Protein AF-A0A8K0CRC6-F1 (afdb_monomer_lite)

Organism: Ignelater luminosus (NCBI:txid2038154)

Sequence (298 aa):
MKCLPDMNRINRPEDGQLNSQYSYGWKSNGSERSHGDTKGKDDSSEYPSGDINPNHNLLKASLHLKLKYAVERHRKEIKNLPRKTKNETNKTKIAEHLNTDLEELKEAALRGLKYMEDTSLHVFLTNFEQVVCELKAVGGKMENNEAISQMLSSMPESYQSITTAIDAQREQRQDQEVTSDAVFAGYKRHGMKNLNNRNVNKEQDFPFRCHNCGEIGPKRVTCRKPQQNLYRKNVEKEARKGTPREEAGKPPKYLNDFETSIMTALSAENLILDVPQSYEKAEKDKKRKEAINEEPTP

Secondary structure (DSSP, 8-state):
--PPPP----PPPP---------------------------------------HHHHHHHHHHHHHHHHHHHHHHHHHHHS-TT---HHHHHHHHHHHHHHHHHHHHHHHHH----TTS-HHHHHHHHHHHHHHHHHTT----HHHHHHHHHHTS-GGGHHHHHHHHHHHHHHHHHHHHHHHHHHHHTTSS-S--------------SBPTTT-SBSS-GGG--S---SHHHHHHHHHTT---------PPPTHHHHHHHHHHHHHHGGGGGGG--THHHHHHHHHHHHHHHS-----

Radius of gyration: 33.99 Å; chains: 1; bounding box: 93×90×97 Å

pLDDT: mean 70.84, std 17.6, range [37.12, 97.25]

Foldseek 3Di:
DDDDDDDDDDDDDDDDDDDDDDDDDDDDDDDDDDDDDDPDPDPPPPPPPQDDDPVVVVVLVVLVVVLVVLLVVLVVVVVPPPPPPPDVVVVVVSVVVNLVVLVVSLCVSLVPLADDPSDDPVVSVVSLVVSVVSSVVSVHDDDPVNSLVSVLVRYDPVCVVVSVVVVVVVVVVVVVVVVVVVVVVVVVPPPDDDPDDPPDPDPDQQQDQAPQPRHRDDHVVPDPDPNPPPVVVVVVVVVPPPDDDPPPDDPPPVVVVVVVVVCVVVVCVVVVVCPDVVVVVVVVVVVVVVVVVPDDDD

Structure (mmCIF, N/CA/C/O backbone):
data_AF-A0A8K0CRC6-F1
#
_entry.id   AF-A0A8K0CRC6-F1
#
loop_
_atom_site.group_PDB
_atom_site.id
_atom_site.type_symbol
_atom_site.label_atom_id
_atom_site.label_alt_id
_atom_site.label_comp_id
_atom_site.label_asym_id
_atom_site.label_entity_id
_atom_site.label_seq_id
_atom_site.pdbx_PDB_ins_code
_atom_site.Cartn_x
_atom_site.Cartn_y
_atom_site.Cartn_z
_atom_site.occupancy
_atom_site.B_iso_or_equiv
_atom_site.auth_seq_id
_atom_site.auth_comp_id
_atom_site.auth_asym_id
_atom_site.auth_atom_id
_atom_site.pdbx_PDB_model_num
ATOM 1 N N . MET A 1 1 ? 22.944 -20.926 54.423 1.00 41.09 1 MET A N 1
ATOM 2 C CA . MET A 1 1 ? 22.936 -21.261 52.985 1.00 41.09 1 MET A CA 1
ATOM 3 C C . MET A 1 1 ? 21.812 -22.257 52.750 1.00 41.09 1 MET A C 1
ATOM 5 O O . MET A 1 1 ? 21.894 -23.363 53.260 1.00 41.09 1 MET A O 1
ATOM 9 N N . LYS A 1 2 ? 20.712 -21.830 52.120 1.00 39.75 2 LYS A N 1
ATOM 10 C CA . LYS A 1 2 ? 19.567 -22.688 51.778 1.00 39.75 2 LYS A CA 1
ATOM 11 C C . LYS A 1 2 ? 19.513 -22.777 50.255 1.00 39.75 2 LYS A C 1
ATOM 13 O O . LYS A 1 2 ? 19.381 -21.744 49.606 1.00 39.75 2 LYS A O 1
ATOM 18 N N . CYS A 1 3 ? 19.676 -23.980 49.719 1.00 42.94 3 CYS A N 1
ATOM 19 C CA . CYS A 1 3 ? 19.552 -24.263 48.294 1.00 42.94 3 CYS A CA 1
ATOM 20 C C . CYS A 1 3 ? 18.068 -24.241 47.895 1.00 42.94 3 CYS A C 1
ATOM 22 O O . CYS A 1 3 ? 17.239 -24.853 48.568 1.00 42.94 3 CYS A O 1
ATOM 24 N N . LEU A 1 4 ? 17.747 -23.515 46.824 1.00 41.75 4 LEU A N 1
ATOM 25 C CA . LEU A 1 4 ? 16.447 -23.533 46.145 1.00 41.75 4 LEU A CA 1
ATOM 26 C C . LEU A 1 4 ? 16.388 -24.732 45.180 1.00 41.75 4 LEU A C 1
ATOM 28 O O . LEU A 1 4 ? 17.426 -25.059 44.602 1.00 41.75 4 LEU A O 1
ATOM 32 N N . PRO A 1 5 ? 15.221 -25.371 44.966 1.00 58.28 5 PRO A N 1
ATOM 33 C CA . PRO A 1 5 ? 15.078 -26.389 43.937 1.00 58.28 5 PRO A CA 1
ATOM 34 C C . PRO A 1 5 ? 14.690 -25.782 42.581 1.00 58.28 5 PRO A C 1
ATOM 36 O O . PRO A 1 5 ? 13.870 -24.865 42.494 1.00 58.28 5 PRO A O 1
ATOM 39 N N . ASP A 1 6 ? 15.284 -26.358 41.538 1.00 47.16 6 ASP A N 1
ATOM 40 C CA . ASP A 1 6 ? 15.011 -26.143 40.119 1.00 47.16 6 ASP A CA 1
ATOM 41 C C . ASP A 1 6 ? 13.550 -26.450 39.763 1.00 47.16 6 ASP A C 1
ATOM 43 O O . ASP A 1 6 ? 13.052 -27.555 39.988 1.00 47.16 6 ASP A O 1
ATOM 47 N N . MET A 1 7 ? 12.877 -25.481 39.146 1.00 47.28 7 MET A N 1
ATOM 48 C CA . MET A 1 7 ? 11.550 -25.631 38.549 1.00 47.28 7 MET A CA 1
ATOM 49 C C . MET A 1 7 ? 11.643 -25.285 37.065 1.00 47.28 7 MET A C 1
ATOM 51 O O . MET A 1 7 ? 11.287 -24.191 36.644 1.00 47.28 7 MET A O 1
ATOM 55 N N . ASN A 1 8 ? 12.126 -26.238 36.268 1.00 50.34 8 ASN A N 1
ATOM 56 C CA . ASN A 1 8 ? 11.988 -26.208 34.815 1.00 50.34 8 ASN A CA 1
ATOM 57 C C . ASN A 1 8 ? 11.624 -27.603 34.298 1.00 50.34 8 ASN A C 1
ATOM 59 O O . ASN A 1 8 ? 12.475 -28.441 34.009 1.00 50.34 8 ASN A O 1
ATOM 63 N N . ARG A 1 9 ? 10.317 -27.850 34.179 1.00 39.34 9 ARG A N 1
ATOM 64 C CA . ARG A 1 9 ? 9.763 -28.946 33.378 1.00 39.34 9 ARG A CA 1
ATOM 65 C C . ARG A 1 9 ? 8.419 -28.506 32.805 1.00 39.34 9 ARG A C 1
ATOM 67 O O . ARG A 1 9 ? 7.364 -28.746 33.383 1.00 39.34 9 ARG A O 1
ATOM 74 N N . ILE A 1 10 ? 8.472 -27.807 31.675 1.00 48.47 10 ILE A N 1
ATOM 75 C CA . ILE A 1 10 ? 7.297 -27.564 30.837 1.00 48.47 10 ILE A CA 1
ATOM 76 C C . ILE A 1 10 ? 7.230 -28.717 29.836 1.00 48.47 10 ILE A C 1
ATOM 78 O O . ILE A 1 10 ? 8.118 -28.881 29.002 1.00 48.47 10 ILE A O 1
ATOM 82 N N . ASN A 1 11 ? 6.189 -29.538 29.969 1.00 41.84 11 ASN A N 1
ATOM 83 C CA . ASN A 1 11 ? 5.868 -30.618 29.044 1.00 41.84 11 ASN A CA 1
ATOM 84 C C . ASN A 1 11 ? 5.489 -30.034 27.676 1.00 41.84 11 ASN A C 1
ATOM 86 O O . ASN A 1 11 ? 4.573 -29.219 27.568 1.00 41.84 11 ASN A O 1
ATOM 90 N N . ARG A 1 12 ? 6.195 -30.479 26.638 1.00 45.03 12 ARG A N 1
ATOM 91 C CA . ARG A 1 12 ? 5.895 -30.229 25.225 1.00 45.03 12 ARG A CA 1
ATOM 92 C C . ARG A 1 12 ? 4.945 -31.343 24.757 1.00 45.03 12 ARG A C 1
ATOM 94 O O . ARG A 1 12 ? 5.290 -32.502 24.977 1.00 45.03 12 ARG A O 1
ATOM 101 N N . PRO A 1 13 ? 3.767 -31.056 24.178 1.00 52.12 13 PRO A N 1
ATOM 102 C CA . PRO A 1 13 ? 2.935 -32.108 23.609 1.00 52.12 13 PRO A CA 1
ATOM 103 C C . PRO A 1 13 ? 3.545 -32.588 22.289 1.00 52.12 13 PRO A C 1
ATOM 105 O O . PRO A 1 13 ? 3.970 -31.778 21.465 1.00 52.12 13 PRO A O 1
ATOM 108 N N . GLU A 1 14 ? 3.610 -33.910 22.153 1.00 49.09 14 GLU A N 1
ATOM 109 C CA . GLU A 1 14 ? 4.132 -34.636 21.002 1.00 49.09 14 GLU A CA 1
ATOM 110 C C . GLU A 1 14 ? 3.247 -34.477 19.761 1.00 49.09 14 GLU A C 1
ATOM 112 O O . GLU A 1 14 ? 2.034 -34.257 19.833 1.00 49.09 14 GLU A O 1
ATOM 117 N N . ASP A 1 15 ? 3.914 -34.583 18.618 1.00 47.66 15 ASP A N 1
ATOM 118 C CA . ASP A 1 15 ? 3.425 -34.364 17.269 1.00 47.66 15 ASP A CA 1
ATOM 119 C C . ASP A 1 15 ? 2.224 -35.255 16.909 1.00 47.66 15 ASP A C 1
ATOM 121 O O . ASP A 1 15 ? 2.317 -36.476 16.784 1.00 47.66 15 ASP A O 1
ATOM 125 N N . GLY A 1 16 ? 1.075 -34.618 16.678 1.00 48.31 16 GLY A N 1
ATOM 126 C CA . GLY A 1 16 ? -0.086 -35.251 16.062 1.00 48.31 16 GLY A CA 1
ATOM 127 C C . GLY A 1 16 ? 0.089 -35.335 14.547 1.00 48.31 16 GLY A C 1
ATOM 128 O O . GLY A 1 16 ? 0.014 -34.323 13.852 1.00 48.31 16 GLY A O 1
ATOM 129 N N . GLN A 1 17 ? 0.284 -36.552 14.039 1.00 45.81 17 GLN A N 1
ATOM 130 C CA . GLN A 1 17 ? 0.209 -36.895 12.618 1.00 45.81 17 GLN A CA 1
ATOM 131 C C . GLN A 1 17 ? -1.137 -36.441 12.024 1.00 45.81 17 GLN A C 1
ATOM 133 O O . GLN A 1 17 ? -2.191 -36.996 12.337 1.00 45.81 17 GLN A O 1
ATOM 138 N N . LEU A 1 18 ? -1.111 -35.434 11.146 1.00 44.22 18 LEU A N 1
ATOM 139 C CA . LEU A 1 18 ? -2.272 -35.048 10.349 1.00 44.22 18 LEU A CA 1
ATOM 140 C C . LEU A 1 18 ? -2.375 -35.952 9.119 1.00 44.22 18 LEU A C 1
ATOM 142 O O . LEU A 1 18 ? -1.549 -35.922 8.209 1.00 44.22 18 LEU A O 1
ATOM 146 N N . ASN A 1 19 ? -3.427 -36.762 9.137 1.00 41.09 19 ASN A N 1
ATOM 147 C CA . ASN A 1 19 ? -3.849 -37.677 8.092 1.00 41.09 19 ASN A CA 1
ATOM 148 C C . ASN A 1 19 ? -4.298 -36.880 6.846 1.00 41.09 19 ASN A C 1
ATOM 150 O O . ASN A 1 19 ? -5.307 -36.174 6.881 1.00 41.09 19 ASN A O 1
ATOM 154 N N . SER A 1 20 ? -3.531 -36.961 5.756 1.00 49.22 20 SER A N 1
ATOM 155 C CA . SER A 1 20 ? -3.842 -36.325 4.469 1.00 49.22 20 SER A CA 1
ATOM 156 C C . SER A 1 20 ? -4.698 -37.266 3.623 1.00 49.22 20 SER A C 1
ATOM 158 O O . SER A 1 20 ? -4.187 -38.151 2.940 1.00 49.22 20 SER A O 1
ATOM 160 N N . GLN A 1 21 ? -6.019 -37.091 3.681 1.00 42.31 21 GLN A N 1
ATOM 161 C CA . GLN A 1 21 ? -6.952 -37.790 2.797 1.00 42.31 21 GLN A CA 1
ATOM 162 C C . GLN A 1 21 ? -8.140 -36.885 2.439 1.00 42.31 21 GLN A C 1
ATOM 164 O O . GLN A 1 21 ? -9.271 -37.115 2.843 1.00 42.31 21 GLN A O 1
ATOM 169 N N . TYR A 1 22 ? -7.884 -35.830 1.662 1.00 38.59 22 TYR A N 1
ATOM 170 C CA . TYR A 1 22 ? -8.940 -35.136 0.919 1.00 38.59 22 TYR A CA 1
ATOM 171 C C . TYR A 1 22 ? -8.466 -34.866 -0.509 1.00 38.59 22 TYR A C 1
ATOM 173 O O . TYR A 1 22 ? -7.820 -33.864 -0.804 1.00 38.59 22 TYR A O 1
ATOM 181 N N . SER A 1 23 ? -8.782 -35.813 -1.393 1.00 40.25 23 SER A N 1
ATOM 182 C CA . SER A 1 23 ? -8.721 -35.648 -2.844 1.00 40.25 23 SER A CA 1
ATOM 183 C C . SER A 1 23 ? -9.994 -34.925 -3.288 1.00 40.25 23 SER A C 1
ATOM 185 O O . SER A 1 23 ? -11.083 -35.497 -3.253 1.00 40.25 23 SER A O 1
ATOM 187 N N . TYR A 1 24 ? -9.879 -33.652 -3.665 1.00 41.22 24 TYR A N 1
ATOM 188 C CA . TYR A 1 24 ? -10.958 -32.946 -4.351 1.00 41.22 24 TYR A CA 1
ATOM 189 C C . TYR A 1 24 ? -10.836 -33.232 -5.848 1.00 41.22 24 TYR A C 1
ATOM 191 O O . TYR A 1 24 ? -9.949 -32.709 -6.519 1.00 41.22 24 TYR A O 1
ATOM 199 N N . GLY A 1 25 ? -11.720 -34.086 -6.366 1.00 37.12 25 GLY A N 1
ATOM 200 C CA . GLY A 1 25 ? -11.871 -34.329 -7.797 1.00 37.12 25 GLY A CA 1
ATOM 201 C C . GLY A 1 25 ? -12.560 -33.145 -8.471 1.00 37.12 25 GLY A C 1
ATOM 202 O O . GLY A 1 25 ? -13.759 -32.934 -8.291 1.00 37.12 25 GLY A O 1
ATOM 203 N N . TRP A 1 26 ? -11.810 -32.376 -9.256 1.00 41.78 26 TRP A N 1
ATOM 204 C CA . TRP A 1 26 ? -12.363 -31.345 -10.129 1.00 41.78 26 TRP A CA 1
ATOM 205 C C . TRP A 1 26 ? -12.881 -32.024 -11.399 1.00 41.78 26 TRP A C 1
ATOM 207 O O . TRP A 1 26 ?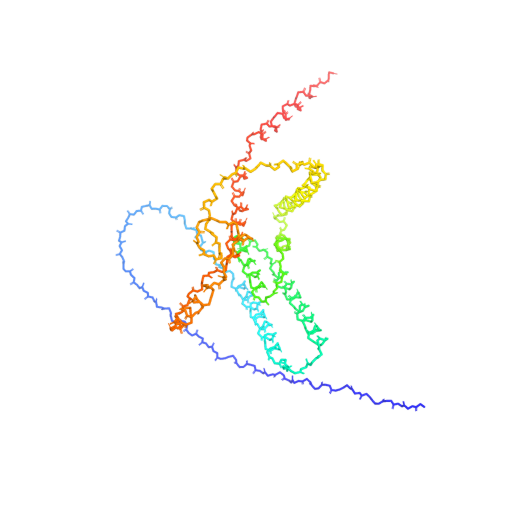 -12.104 -32.516 -12.213 1.00 41.78 26 TRP A O 1
ATOM 217 N N . LYS A 1 27 ? -14.207 -32.096 -11.550 1.00 43.75 27 LYS A N 1
ATOM 218 C CA . LYS A 1 27 ? -14.846 -32.493 -12.809 1.00 43.75 27 LYS A CA 1
ATOM 219 C C . LYS A 1 27 ? -14.876 -31.284 -13.740 1.00 43.75 27 LYS A C 1
ATOM 221 O O . LYS A 1 27 ? -15.643 -30.350 -13.519 1.00 43.75 27 LYS A O 1
ATOM 226 N N . SER A 1 28 ? -14.046 -31.313 -14.773 1.00 45.22 28 SER A N 1
ATOM 227 C CA . SER A 1 28 ? -14.094 -30.387 -15.903 1.00 45.22 28 SER A CA 1
ATOM 228 C C . SER A 1 28 ? -15.327 -30.710 -16.750 1.00 45.22 28 SER A C 1
ATOM 230 O O . SER A 1 28 ? -15.404 -31.776 -17.357 1.00 45.22 28 SER A O 1
ATOM 232 N N . ASN A 1 29 ? -16.301 -29.801 -16.797 1.00 44.56 29 ASN A N 1
ATOM 233 C CA . ASN A 1 29 ? -17.388 -29.879 -17.770 1.00 44.56 29 ASN A CA 1
ATOM 234 C C . ASN A 1 29 ? -16.875 -29.337 -19.109 1.00 44.56 29 ASN A C 1
ATOM 236 O O . ASN A 1 29 ? -16.771 -28.126 -19.297 1.00 44.56 29 ASN A O 1
ATOM 240 N N . GLY A 1 30 ? -16.540 -30.250 -20.021 1.00 39.88 30 GLY A N 1
ATOM 241 C CA . GLY A 1 30 ? -16.304 -29.940 -21.426 1.00 39.88 30 GLY A CA 1
ATOM 242 C C . GLY A 1 30 ? -17.610 -29.506 -22.088 1.00 39.88 30 GLY A C 1
ATOM 243 O O . GLY A 1 30 ? -18.538 -30.298 -22.221 1.00 39.88 30 GLY A O 1
ATOM 244 N N . SER A 1 31 ? -17.687 -28.234 -22.472 1.00 52.38 31 SER A N 1
ATOM 245 C CA . SER A 1 31 ? -18.722 -27.709 -23.359 1.00 52.38 31 SER A CA 1
ATOM 246 C C . SER A 1 31 ? -18.172 -27.730 -24.781 1.00 52.38 31 SER A C 1
ATOM 248 O O . SER A 1 31 ? -17.544 -26.767 -25.220 1.00 52.38 31 SER A O 1
ATOM 250 N N . GLU A 1 32 ? -18.416 -28.822 -25.498 1.00 51.31 32 GLU A N 1
ATOM 251 C CA . GLU A 1 32 ? -18.242 -28.885 -26.947 1.00 51.31 32 GLU A CA 1
ATOM 252 C C . GLU A 1 32 ? -19.245 -27.926 -27.606 1.00 51.31 32 GLU A C 1
ATOM 254 O O . GLU A 1 32 ? -20.460 -28.124 -27.542 1.00 51.31 32 GLU A O 1
ATOM 259 N N . ARG A 1 33 ? -18.744 -26.857 -28.234 1.00 48.72 33 ARG A N 1
ATOM 260 C CA . ARG A 1 33 ? -19.500 -26.107 -29.239 1.00 48.72 33 ARG A CA 1
ATOM 261 C C . ARG A 1 33 ? -18.811 -26.230 -30.586 1.00 48.72 33 ARG A C 1
ATOM 263 O O . ARG A 1 33 ? -17.637 -25.924 -30.750 1.00 48.72 33 ARG A O 1
ATOM 270 N N . SER A 1 34 ? -19.625 -26.719 -31.504 1.00 57.31 34 SER A N 1
ATOM 271 C CA . SER A 1 34 ? -19.390 -27.077 -32.888 1.00 57.31 34 SER A CA 1
ATOM 272 C C . SER A 1 34 ? -18.994 -25.909 -33.792 1.00 57.31 34 SER A C 1
ATOM 274 O O . SER A 1 34 ? -19.594 -24.838 -33.732 1.00 57.31 34 SER A O 1
ATOM 276 N N . HIS A 1 35 ? -18.044 -26.222 -34.673 1.00 51.25 35 HIS A N 1
ATOM 277 C CA . HIS A 1 35 ? -17.816 -25.755 -36.043 1.00 51.25 35 HIS A CA 1
ATOM 278 C C . HIS A 1 35 ? -18.625 -24.557 -36.570 1.00 51.25 35 HIS A C 1
ATOM 280 O O . HIS A 1 35 ? -19.814 -24.661 -36.867 1.00 51.25 35 HIS A O 1
ATOM 286 N N . GLY A 1 36 ? -17.896 -23.474 -36.844 1.00 49.94 36 GLY A N 1
ATOM 287 C CA . GLY A 1 36 ? -18.201 -22.507 -37.893 1.00 49.94 36 GLY A CA 1
ATOM 288 C C . GLY A 1 36 ? -16.929 -22.261 -38.704 1.00 49.94 36 GLY A C 1
ATOM 289 O O . GLY A 1 36 ? -15.974 -21.690 -38.188 1.00 49.94 36 GLY A O 1
ATOM 290 N N . ASP A 1 37 ? -16.906 -22.746 -39.945 1.00 55.16 37 ASP A N 1
ATOM 291 C CA . ASP A 1 37 ? -15.835 -22.521 -40.915 1.00 55.16 37 ASP A CA 1
ATOM 292 C C . ASP A 1 37 ? -15.780 -21.044 -41.323 1.00 55.16 37 ASP A C 1
ATOM 294 O O . ASP A 1 37 ? -16.636 -20.557 -42.063 1.00 55.16 37 ASP A O 1
ATOM 298 N N . THR A 1 38 ? -14.729 -20.340 -40.910 1.00 53.06 38 THR A N 1
ATOM 299 C CA . THR A 1 38 ? -14.326 -19.071 -41.524 1.00 53.06 38 THR A CA 1
ATOM 300 C C . THR A 1 38 ? -12.872 -19.169 -41.960 1.00 53.06 38 THR A C 1
ATOM 302 O O . THR A 1 38 ? -11.950 -19.062 -41.156 1.00 53.06 38 THR A O 1
ATOM 305 N N . LYS A 1 39 ? -12.667 -19.372 -43.268 1.00 56.69 39 LYS A N 1
ATOM 306 C CA . LYS A 1 39 ? -11.388 -19.140 -43.954 1.00 56.69 39 LYS A CA 1
ATOM 307 C C . LYS A 1 39 ? -11.090 -17.636 -43.938 1.00 56.69 39 LYS A C 1
ATOM 309 O O . LYS A 1 39 ? -11.445 -16.928 -44.876 1.00 56.69 39 LYS A O 1
ATOM 314 N N . GLY A 1 40 ? -10.444 -17.169 -42.878 1.00 50.97 40 GLY A N 1
ATOM 315 C CA . GLY A 1 40 ? -9.751 -15.885 -42.810 1.00 50.97 40 GLY A CA 1
ATOM 316 C C . GLY A 1 40 ? -8.275 -16.161 -42.552 1.00 50.97 40 GLY A C 1
ATOM 317 O O . GLY A 1 40 ? -7.939 -16.879 -41.617 1.00 50.97 40 GLY A O 1
ATOM 318 N N . LYS A 1 41 ? -7.396 -15.683 -43.436 1.00 54.53 41 LYS A N 1
ATOM 319 C CA . LYS A 1 41 ? -5.949 -15.672 -43.201 1.00 54.53 41 LYS A CA 1
ATOM 320 C C . LYS A 1 41 ? -5.671 -14.580 -42.173 1.00 54.53 41 LYS A C 1
ATOM 322 O O . LYS A 1 41 ? -5.420 -13.445 -42.562 1.00 54.53 41 LYS A O 1
ATOM 327 N N . ASP A 1 42 ? -5.750 -14.937 -40.902 1.00 46.47 42 ASP A N 1
ATOM 328 C CA . ASP A 1 42 ? -5.364 -14.054 -39.814 1.00 46.47 42 ASP A CA 1
ATOM 329 C C . ASP A 1 42 ? -3.996 -14.512 -39.313 1.00 46.47 42 ASP A C 1
ATOM 331 O O . ASP A 1 42 ? -3.865 -15.609 -38.758 1.00 46.47 42 ASP A O 1
ATOM 335 N N . ASP A 1 43 ? -2.984 -13.671 -39.546 1.00 57.91 43 ASP A N 1
ATOM 336 C CA . ASP A 1 43 ? -1.654 -13.731 -38.936 1.00 57.91 43 ASP A CA 1
ATOM 337 C C . ASP A 1 43 ? -1.811 -13.579 -37.416 1.00 57.91 43 ASP A C 1
ATOM 339 O O . ASP A 1 43 ? -1.631 -12.517 -36.821 1.00 57.91 43 ASP A O 1
ATOM 343 N N . SER A 1 44 ? -2.246 -14.666 -36.790 1.00 54.75 44 SER A N 1
ATOM 344 C CA . SER A 1 44 ? -2.444 -14.786 -35.358 1.00 54.75 44 SER A CA 1
ATOM 345 C C . SER A 1 44 ? -1.071 -15.013 -34.751 1.00 54.75 44 SER A C 1
ATOM 347 O O . SER A 1 44 ? -0.575 -16.137 -34.725 1.00 54.75 44 SER A O 1
ATOM 349 N N . SER A 1 45 ? -0.426 -13.937 -34.301 1.00 61.44 45 SER A N 1
ATOM 350 C CA . SER A 1 45 ? 0.733 -14.051 -33.423 1.00 61.44 45 SER A CA 1
ATOM 351 C C . SER A 1 45 ? 0.275 -14.767 -32.151 1.00 61.44 45 SER A C 1
ATOM 353 O O . SER A 1 45 ? -0.362 -14.160 -31.286 1.00 61.44 45 SER A O 1
ATOM 355 N N . GLU A 1 46 ? 0.541 -16.071 -32.070 1.00 58.12 46 GLU A N 1
ATOM 356 C CA . GLU A 1 46 ? 0.429 -16.859 -30.847 1.00 58.12 46 GLU A CA 1
ATOM 357 C C . GLU A 1 46 ? 1.304 -16.194 -29.784 1.00 58.12 46 GLU A C 1
ATOM 359 O O . GLU A 1 46 ? 2.517 -16.390 -29.725 1.00 58.12 46 GLU A O 1
ATOM 364 N N . TYR A 1 47 ? 0.689 -15.358 -28.949 1.00 58.28 47 TYR A N 1
ATOM 365 C CA . TYR A 1 47 ? 1.307 -14.964 -27.699 1.00 58.28 47 TYR A CA 1
ATOM 366 C C . TYR A 1 47 ? 1.369 -16.228 -26.839 1.00 58.28 47 TYR A C 1
ATOM 368 O O . TYR A 1 47 ? 0.315 -16.815 -26.563 1.00 58.28 47 TYR A O 1
ATOM 376 N N . PRO A 1 48 ? 2.568 -16.687 -26.439 1.00 61.62 48 PRO A N 1
ATOM 377 C CA . PRO A 1 48 ? 2.690 -17.864 -25.603 1.00 61.62 48 PRO A CA 1
ATOM 378 C C . PRO A 1 48 ? 1.905 -17.607 -24.321 1.00 61.62 48 PRO A C 1
ATOM 380 O O . PRO A 1 48 ? 2.141 -16.628 -23.611 1.00 61.62 48 PRO A O 1
ATOM 383 N N . SER A 1 49 ? 0.926 -18.471 -24.059 1.00 62.00 49 SER A N 1
ATOM 384 C CA . SER A 1 49 ? 0.217 -18.492 -22.786 1.00 62.00 49 SER A CA 1
ATOM 385 C C . SER A 1 49 ? 1.247 -18.842 -21.720 1.00 62.00 49 SER A C 1
ATOM 387 O O . SER A 1 49 ? 1.633 -19.997 -21.586 1.00 62.00 49 SER A O 1
ATOM 389 N N . GLY A 1 50 ? 1.777 -17.816 -21.052 1.00 62.06 50 GLY A N 1
ATOM 390 C CA . GLY A 1 50 ? 2.808 -17.970 -20.039 1.00 62.06 50 GLY A CA 1
ATOM 391 C C . GLY A 1 50 ? 2.285 -18.834 -18.902 1.00 62.06 50 GLY A C 1
ATOM 392 O O . GLY A 1 50 ? 1.349 -18.445 -18.202 1.00 62.06 50 GLY A O 1
ATOM 393 N N . ASP A 1 51 ? 2.886 -20.008 -18.736 1.00 60.56 51 ASP A N 1
ATOM 394 C CA . ASP A 1 51 ? 2.624 -20.900 -17.617 1.00 60.56 51 ASP A CA 1
ATOM 395 C C . ASP A 1 51 ? 2.959 -20.177 -16.306 1.00 60.56 51 ASP A C 1
ATOM 397 O O . ASP A 1 51 ? 4.118 -19.945 -15.961 1.00 60.56 51 ASP A O 1
ATOM 401 N N . ILE A 1 52 ? 1.921 -19.774 -15.574 1.00 61.16 52 ILE A N 1
ATOM 402 C CA . ILE A 1 52 ? 2.064 -19.069 -14.300 1.00 61.16 52 ILE A CA 1
ATOM 403 C C . ILE A 1 52 ? 2.674 -20.037 -13.282 1.00 61.16 52 ILE A C 1
ATOM 405 O O . ILE A 1 52 ? 2.078 -21.064 -12.951 1.00 61.16 52 ILE A O 1
ATOM 409 N N . ASN A 1 53 ? 3.848 -19.685 -12.755 1.00 65.56 53 ASN A N 1
ATOM 410 C CA . ASN A 1 53 ? 4.600 -20.490 -11.798 1.00 65.56 53 ASN A CA 1
ATOM 411 C C . ASN A 1 53 ? 3.735 -20.865 -10.566 1.00 65.56 53 ASN A C 1
ATOM 413 O O . ASN A 1 53 ? 3.370 -19.990 -9.768 1.00 65.56 53 ASN A O 1
ATOM 417 N N . PRO A 1 54 ? 3.417 -22.157 -10.352 1.00 67.94 54 PRO A N 1
ATOM 418 C CA . PRO A 1 54 ? 2.510 -22.593 -9.289 1.00 67.94 54 PRO A CA 1
ATOM 419 C C . PRO A 1 54 ? 3.047 -22.318 -7.874 1.00 67.94 54 PRO A C 1
ATOM 421 O O . PRO A 1 54 ? 2.261 -22.216 -6.928 1.00 67.94 54 PRO A O 1
ATOM 424 N N . ASN A 1 55 ? 4.362 -22.128 -7.711 1.00 64.44 55 ASN A N 1
ATOM 425 C CA . ASN A 1 55 ? 4.963 -21.825 -6.409 1.00 64.44 55 ASN A CA 1
ATOM 426 C C . ASN A 1 55 ? 4.592 -20.430 -5.883 1.00 64.44 55 ASN A C 1
ATOM 428 O O . ASN A 1 55 ? 4.475 -20.247 -4.669 1.00 64.44 55 ASN A O 1
ATOM 432 N N . HIS A 1 56 ? 4.339 -19.462 -6.768 1.00 65.75 56 HIS A N 1
ATOM 433 C CA . HIS A 1 56 ? 3.971 -18.103 -6.364 1.00 65.75 56 HIS A CA 1
ATOM 434 C C . HIS A 1 56 ? 2.592 -18.071 -5.679 1.00 65.75 56 HIS A C 1
ATOM 436 O O . HIS A 1 56 ? 2.400 -17.434 -4.639 1.00 65.75 56 HIS A O 1
ATOM 442 N N . ASN A 1 57 ? 1.638 -18.851 -6.196 1.00 68.75 57 ASN A N 1
ATOM 443 C CA . ASN A 1 57 ? 0.299 -18.964 -5.615 1.00 68.75 57 ASN A CA 1
ATOM 444 C C . ASN A 1 57 ? 0.308 -19.647 -4.239 1.00 68.75 57 ASN A C 1
ATOM 446 O O . ASN A 1 57 ? -0.484 -19.283 -3.367 1.00 68.75 57 ASN A O 1
ATOM 450 N N . LEU A 1 58 ? 1.222 -20.595 -4.014 1.00 73.25 58 LEU A N 1
ATOM 451 C CA . LEU A 1 58 ? 1.343 -21.300 -2.737 1.00 73.25 58 LEU A CA 1
ATOM 452 C C . LEU A 1 58 ? 1.863 -20.380 -1.620 1.00 73.25 58 LEU A C 1
ATOM 454 O O . LEU A 1 58 ? 1.333 -20.382 -0.506 1.00 73.25 58 LEU A O 1
ATOM 458 N N . LEU A 1 59 ? 2.867 -19.554 -1.930 1.00 69.75 59 LEU A N 1
ATOM 459 C CA . LEU A 1 59 ? 3.408 -18.546 -1.015 1.00 69.75 59 LEU A CA 1
ATOM 460 C C . LEU A 1 59 ? 2.353 -17.491 -0.669 1.00 69.75 59 LEU A C 1
ATOM 462 O O . LEU A 1 59 ? 2.137 -17.222 0.514 1.00 69.75 59 LEU A O 1
ATOM 466 N N . LYS A 1 60 ? 1.622 -16.987 -1.674 1.00 70.06 60 LYS A N 1
ATOM 467 C CA . LYS A 1 60 ? 0.503 -16.049 -1.481 1.00 70.06 60 LYS A CA 1
ATOM 468 C C . LYS A 1 60 ? -0.583 -16.637 -0.578 1.00 70.06 60 LYS A C 1
ATOM 470 O O . LYS A 1 60 ? -1.005 -15.991 0.380 1.00 70.06 60 LYS A O 1
ATOM 475 N N . ALA A 1 61 ? -0.998 -17.879 -0.832 1.00 73.50 61 ALA A N 1
ATOM 476 C CA . ALA A 1 61 ? -2.005 -18.560 -0.022 1.00 73.50 61 ALA A CA 1
ATOM 477 C C . ALA A 1 61 ? -1.540 -18.768 1.430 1.00 73.50 61 ALA A C 1
ATOM 479 O O . ALA A 1 61 ? -2.315 -18.543 2.358 1.00 73.50 61 ALA A O 1
ATOM 480 N N . SER A 1 62 ? -0.273 -19.142 1.635 1.00 79.69 62 SER A N 1
ATOM 481 C CA . SER A 1 62 ? 0.323 -19.318 2.966 1.00 79.69 62 SER A CA 1
ATOM 482 C C . SER A 1 62 ? 0.365 -18.007 3.755 1.00 79.69 62 SER A C 1
ATOM 484 O O . SER A 1 62 ? -0.038 -17.971 4.919 1.00 79.69 62 SER A O 1
ATOM 486 N N . LEU A 1 63 ? 0.790 -16.914 3.117 1.00 74.31 63 LEU A N 1
ATOM 487 C CA . LEU A 1 63 ? 0.879 -15.594 3.744 1.00 74.31 63 LEU A CA 1
ATOM 488 C C . LEU A 1 63 ? -0.510 -15.047 4.087 1.00 74.31 63 LEU A C 1
ATOM 490 O O . LEU A 1 63 ? -0.747 -14.667 5.231 1.00 74.31 63 LEU A O 1
ATOM 494 N N . HIS A 1 64 ? -1.458 -15.129 3.151 1.00 75.19 64 HIS A N 1
ATOM 495 C CA . HIS A 1 64 ? -2.852 -14.748 3.381 1.00 75.19 64 HIS A CA 1
ATOM 496 C C . HIS A 1 64 ? -3.493 -15.570 4.514 1.00 75.19 64 HIS A C 1
ATOM 498 O O . HIS A 1 64 ? -4.206 -15.027 5.358 1.00 75.19 64 HIS A O 1
ATOM 504 N N . LEU A 1 65 ? -3.218 -16.879 4.593 1.00 79.38 65 LEU A N 1
ATOM 505 C CA . LEU A 1 65 ? -3.729 -17.728 5.672 1.00 79.38 65 LEU A CA 1
ATOM 506 C C . LEU A 1 65 ? -3.127 -17.345 7.032 1.00 79.38 65 LEU A C 1
ATOM 508 O O . LEU A 1 65 ? -3.861 -17.278 8.018 1.00 79.38 65 LEU A O 1
ATOM 512 N N . LYS A 1 66 ? -1.819 -17.052 7.085 1.00 79.50 66 LYS A N 1
ATOM 513 C CA . LYS A 1 66 ? -1.141 -16.562 8.297 1.00 79.50 66 LYS A CA 1
ATOM 514 C C . LYS A 1 66 ? -1.701 -15.215 8.745 1.00 79.50 66 LYS A C 1
ATOM 516 O O . LYS A 1 66 ? -2.017 -15.070 9.924 1.00 79.50 66 LYS A O 1
ATOM 521 N N . LEU A 1 67 ? -1.895 -14.282 7.811 1.00 75.00 67 LEU A N 1
ATOM 522 C CA . LEU A 1 67 ? -2.481 -12.969 8.078 1.00 75.00 67 LEU A CA 1
ATOM 523 C C . LEU A 1 67 ? -3.896 -13.130 8.644 1.00 75.00 67 LEU A C 1
ATOM 525 O O . LEU A 1 67 ? -4.198 -12.674 9.742 1.00 75.00 67 LEU A O 1
ATOM 529 N N . LYS A 1 68 ? -4.745 -13.892 7.948 1.00 79.38 68 LYS A N 1
ATOM 530 C CA . LYS A 1 68 ? -6.125 -14.161 8.361 1.00 79.38 68 LYS A CA 1
ATOM 531 C C . LYS A 1 68 ? -6.200 -14.844 9.728 1.00 79.38 68 LYS A C 1
ATOM 533 O O . LYS A 1 68 ? -7.075 -14.515 10.527 1.00 79.38 68 LYS A O 1
ATOM 538 N N . TYR A 1 69 ? -5.287 -15.771 10.019 1.00 84.06 69 TYR A N 1
ATOM 539 C CA . TYR A 1 69 ? -5.215 -16.437 11.317 1.00 84.06 69 TYR A CA 1
ATOM 540 C C . TYR A 1 69 ? -4.793 -15.480 12.439 1.00 84.06 69 TYR A C 1
ATOM 542 O O . TYR A 1 69 ? -5.441 -15.467 13.486 1.00 84.06 69 TYR A O 1
ATOM 550 N N . ALA A 1 70 ? -3.760 -14.658 12.221 1.00 77.50 70 ALA A N 1
ATOM 551 C CA . ALA A 1 70 ? -3.303 -13.659 13.190 1.00 77.50 70 ALA A CA 1
ATOM 552 C C . ALA A 1 70 ? -4.424 -12.665 13.532 1.00 77.50 70 ALA A C 1
ATOM 554 O O . ALA A 1 70 ? -4.729 -12.425 14.699 1.00 77.50 70 ALA A O 1
ATOM 555 N N . VAL A 1 71 ? -5.133 -12.186 12.513 1.00 74.56 71 VAL A N 1
ATOM 556 C CA . VAL A 1 71 ? -6.259 -11.254 12.654 1.00 74.56 71 VAL A CA 1
ATOM 557 C C . VAL A 1 71 ? -7.402 -11.870 13.440 1.00 74.56 71 VAL A C 1
ATOM 559 O O . VAL A 1 71 ? -7.939 -11.253 14.360 1.00 74.56 71 VAL A O 1
ATOM 562 N N . GLU A 1 72 ? -7.788 -13.099 13.104 1.00 82.62 72 GLU A N 1
ATOM 563 C CA . GLU A 1 72 ? -8.920 -13.735 13.766 1.00 82.62 72 GLU A CA 1
ATOM 564 C C . GLU A 1 72 ? -8.575 -14.150 15.201 1.00 82.62 72 GLU A C 1
ATOM 566 O O . GLU A 1 72 ? -9.440 -14.117 16.081 1.00 82.62 72 GLU A O 1
ATOM 571 N N . ARG A 1 73 ? -7.301 -14.462 15.469 1.00 83.88 73 ARG A N 1
ATOM 572 C CA . ARG A 1 73 ? -6.769 -14.621 16.824 1.00 83.88 73 ARG A CA 1
ATOM 573 C C . ARG A 1 73 ? -6.880 -13.313 17.613 1.00 83.88 73 ARG A C 1
ATOM 575 O O . ARG A 1 73 ? -7.513 -13.323 18.668 1.00 83.88 73 ARG A O 1
ATOM 582 N N . HIS A 1 74 ? -6.394 -12.193 17.075 1.00 73.31 74 HIS A N 1
ATOM 583 C CA . HIS A 1 74 ? -6.512 -10.876 17.712 1.00 73.31 74 HIS A CA 1
ATOM 584 C C . HIS A 1 74 ? -7.970 -10.488 17.976 1.00 73.31 74 HIS A C 1
ATOM 586 O O . HIS A 1 74 ? -8.335 -10.054 19.071 1.00 73.31 74 HIS A O 1
ATOM 592 N N . ARG A 1 75 ? -8.854 -10.711 16.999 1.00 76.81 75 ARG A N 1
ATOM 593 C CA . ARG A 1 75 ? -10.286 -10.421 17.131 1.00 76.81 75 ARG A CA 1
ATOM 594 C C . ARG A 1 75 ? -10.937 -11.237 18.249 1.00 76.81 75 ARG A C 1
ATOM 596 O O . ARG A 1 75 ? -11.818 -10.724 18.943 1.00 76.81 75 ARG A O 1
ATOM 603 N N . LYS A 1 76 ? -10.532 -12.499 18.424 1.00 85.81 76 LYS A N 1
ATOM 604 C CA . LYS A 1 76 ? -11.005 -13.368 19.513 1.00 85.81 76 LYS A CA 1
ATOM 605 C C . LYS A 1 76 ? -10.461 -12.926 20.867 1.00 85.81 76 LYS A C 1
ATOM 607 O O . LYS A 1 76 ? -11.239 -12.853 21.815 1.00 85.81 76 LYS A O 1
ATOM 612 N N . GLU A 1 77 ? -9.178 -12.583 20.955 1.00 80.06 77 GLU A N 1
ATOM 613 C CA . GLU A 1 77 ? -8.555 -12.082 22.187 1.00 80.06 77 GLU A CA 1
ATOM 614 C C . GLU A 1 77 ? -9.239 -10.792 22.668 1.00 80.06 77 GLU A C 1
ATOM 616 O O . GLU A 1 77 ? -9.638 -10.710 23.830 1.00 80.06 77 GLU A O 1
ATOM 621 N N . ILE A 1 78 ? -9.527 -9.849 21.762 1.00 75.44 78 ILE A N 1
ATOM 622 C CA . ILE A 1 78 ? -10.266 -8.619 22.091 1.00 75.44 78 ILE A CA 1
ATOM 623 C C . ILE A 1 78 ? -11.692 -8.920 22.578 1.00 75.44 78 ILE A C 1
ATOM 625 O O . ILE A 1 78 ? -12.154 -8.326 23.553 1.00 75.44 78 ILE A O 1
ATOM 629 N N . LYS A 1 79 ? -12.411 -9.836 21.914 1.00 83.25 79 LYS A N 1
ATOM 630 C CA . LYS A 1 79 ? -13.788 -10.205 22.296 1.00 83.25 79 LYS A CA 1
ATOM 631 C C . LYS A 1 79 ? -13.862 -10.917 23.648 1.00 83.25 79 LYS A C 1
ATOM 633 O O . LYS A 1 79 ? -14.867 -10.770 24.341 1.00 83.25 79 LYS A O 1
ATOM 638 N N . ASN A 1 80 ? -12.824 -11.670 24.006 1.00 83.31 80 ASN A N 1
ATOM 639 C CA . ASN A 1 80 ? -12.762 -12.440 25.246 1.00 83.31 80 ASN A CA 1
ATOM 640 C C . ASN A 1 80 ? -12.274 -11.620 26.450 1.00 83.31 80 ASN A C 1
ATOM 642 O O . ASN A 1 80 ? -12.308 -12.128 27.572 1.00 83.31 80 ASN A O 1
ATOM 646 N N . LEU A 1 81 ? -11.860 -10.360 26.260 1.00 76.12 81 LEU A N 1
ATOM 647 C CA . LEU A 1 81 ? -11.483 -9.501 27.379 1.00 76.12 81 LEU A CA 1
ATOM 648 C C . LEU A 1 81 ? -12.687 -9.276 28.312 1.00 76.12 81 LEU A C 1
ATOM 650 O O . LEU A 1 81 ? -13.739 -8.797 27.871 1.00 76.12 81 LEU A O 1
ATOM 654 N N . PRO A 1 82 ? -12.569 -9.605 29.613 1.00 79.12 82 PRO A N 1
ATOM 655 C CA . PRO A 1 82 ? -13.667 -9.458 30.553 1.00 79.12 82 PRO A CA 1
ATOM 656 C C . PRO A 1 82 ? -14.101 -7.992 30.628 1.00 79.12 82 PRO A C 1
ATOM 658 O O . PRO A 1 82 ? -13.325 -7.117 31.003 1.00 79.12 82 PRO A O 1
ATOM 661 N N . ARG A 1 83 ? -15.389 -7.724 30.363 1.00 71.69 83 ARG A N 1
ATOM 662 C CA . ARG A 1 83 ? -16.007 -6.377 30.401 1.00 71.69 83 ARG A CA 1
ATOM 663 C C . ARG A 1 83 ? -15.818 -5.613 31.728 1.00 71.69 83 ARG A C 1
ATOM 665 O O . ARG A 1 83 ? -16.216 -4.457 31.816 1.00 71.69 83 ARG A O 1
ATOM 672 N N . LYS A 1 84 ? -15.277 -6.253 32.772 1.00 63.03 84 LYS A N 1
ATOM 673 C CA . LYS A 1 84 ? -15.171 -5.731 34.143 1.00 63.03 84 LYS A CA 1
ATOM 674 C C . LYS A 1 84 ? -13.742 -5.482 34.643 1.00 63.03 84 LYS A C 1
ATOM 676 O O . LYS A 1 84 ? -13.607 -5.039 35.781 1.00 63.03 84 LYS A O 1
ATOM 681 N N . THR A 1 85 ? -12.685 -5.710 33.859 1.00 55.75 85 THR A N 1
ATOM 682 C CA . THR A 1 85 ? -11.336 -5.278 34.274 1.00 55.75 85 THR A CA 1
ATOM 683 C C . THR A 1 85 ? -11.246 -3.753 34.194 1.00 55.75 85 THR A C 1
ATOM 685 O O . THR A 1 85 ? -11.078 -3.184 33.120 1.00 55.75 85 THR A O 1
ATOM 688 N N . LYS A 1 86 ? -11.440 -3.097 35.345 1.00 55.53 86 LYS A N 1
ATOM 689 C CA . LYS A 1 86 ? -11.502 -1.634 35.548 1.00 55.53 86 LYS A CA 1
ATOM 690 C C . LYS A 1 86 ? -10.159 -0.908 35.399 1.00 55.53 86 LYS A C 1
ATOM 692 O O . LYS A 1 86 ? -10.081 0.295 35.605 1.00 55.53 86 LYS A O 1
ATOM 697 N N . ASN A 1 87 ? -9.094 -1.622 35.087 1.00 71.88 87 ASN A N 1
ATOM 698 C CA . ASN A 1 87 ? -7.749 -1.095 34.978 1.00 71.88 87 ASN A CA 1
ATOM 699 C C . ASN A 1 87 ? -7.478 -0.747 33.511 1.00 71.88 87 ASN A C 1
ATOM 701 O O . ASN A 1 87 ? -7.050 -1.601 32.735 1.00 71.88 87 ASN A O 1
ATOM 705 N N . GLU A 1 88 ? -7.720 0.517 33.146 1.00 77.50 88 GLU A N 1
ATOM 706 C CA . GLU A 1 88 ? -7.364 1.101 31.840 1.00 77.50 88 GLU A CA 1
ATOM 707 C C . GLU A 1 88 ? -5.929 0.746 31.420 1.00 77.50 88 GLU A C 1
ATOM 709 O O . GLU A 1 88 ? -5.675 0.468 30.252 1.00 77.50 88 GLU A O 1
ATOM 714 N N . THR A 1 89 ? -5.026 0.612 32.394 1.00 81.00 89 THR A N 1
ATOM 715 C CA . THR A 1 89 ? -3.627 0.204 32.221 1.00 81.00 89 THR A CA 1
ATOM 716 C C . THR A 1 89 ? -3.442 -1.165 31.556 1.00 81.00 89 THR A C 1
ATOM 718 O O . THR A 1 89 ? -2.475 -1.368 30.832 1.00 81.00 89 THR A O 1
ATOM 721 N N . ASN A 1 90 ? -4.337 -2.132 31.782 1.00 80.12 90 ASN A N 1
ATOM 722 C CA . ASN A 1 90 ? -4.223 -3.444 31.131 1.00 80.12 90 ASN A CA 1
ATOM 723 C C . ASN A 1 90 ? -4.719 -3.389 29.685 1.00 80.12 90 ASN A C 1
ATOM 725 O O . ASN A 1 90 ? -4.201 -4.094 28.825 1.00 80.12 90 ASN A O 1
ATOM 729 N N . LYS A 1 91 ? -5.701 -2.527 29.407 1.00 80.88 91 LYS A N 1
ATOM 730 C CA . LYS A 1 91 ? -6.235 -2.338 28.058 1.00 80.88 91 LYS A CA 1
ATOM 731 C C . LYS A 1 91 ? -5.203 -1.678 27.141 1.00 80.88 91 LYS A C 1
ATOM 733 O O . LYS A 1 91 ? -5.097 -2.088 25.989 1.00 80.88 91 LYS A O 1
ATOM 738 N N . THR A 1 92 ? -4.439 -0.704 27.644 1.00 84.50 92 THR A N 1
ATOM 739 C CA . THR A 1 92 ? -3.365 -0.060 26.868 1.00 84.50 92 THR A CA 1
ATOM 740 C C . THR A 1 92 ? -2.227 -1.028 26.574 1.00 84.50 92 THR A C 1
ATOM 742 O O . THR A 1 92 ? -1.853 -1.154 25.418 1.00 84.50 92 THR A O 1
ATOM 745 N N . LYS A 1 93 ? -1.765 -1.800 27.569 1.00 87.31 93 LYS A N 1
ATOM 746 C CA . LYS A 1 93 ? -0.701 -2.803 27.376 1.00 87.31 93 LYS A CA 1
ATOM 747 C C . LYS A 1 93 ? -1.057 -3.863 26.338 1.00 87.31 93 LYS A C 1
ATOM 749 O O . LYS A 1 93 ? -0.210 -4.260 25.547 1.00 87.31 93 LYS A O 1
ATOM 754 N N . ILE A 1 94 ? -2.311 -4.320 26.334 1.00 82.31 94 ILE A N 1
ATOM 755 C CA . ILE A 1 94 ? -2.780 -5.257 25.311 1.00 82.31 94 ILE A CA 1
ATOM 756 C C . ILE A 1 94 ? -2.783 -4.562 23.952 1.00 82.31 94 ILE A C 1
ATOM 758 O O . ILE A 1 94 ? -2.204 -5.093 23.021 1.00 82.31 94 ILE A O 1
ATOM 762 N N . ALA A 1 95 ? -3.361 -3.364 23.832 1.00 82.81 95 ALA A N 1
ATOM 763 C CA . ALA A 1 95 ? -3.369 -2.636 22.563 1.00 82.81 95 ALA A CA 1
ATOM 764 C C . ALA A 1 95 ? -1.954 -2.371 22.011 1.00 82.81 95 ALA A C 1
ATOM 766 O O . ALA A 1 95 ? -1.745 -2.508 20.812 1.00 82.81 95 ALA A O 1
ATOM 767 N N . GLU A 1 96 ? -0.991 -2.041 22.872 1.00 88.38 96 GLU A N 1
ATOM 768 C CA . GLU A 1 96 ? 0.421 -1.886 22.505 1.00 88.38 96 GLU A CA 1
ATOM 769 C C . GLU A 1 96 ? 1.007 -3.192 21.960 1.00 88.38 96 GLU A C 1
ATOM 771 O O . GLU A 1 96 ? 1.559 -3.177 20.867 1.00 88.38 96 GLU A O 1
ATOM 776 N N . HIS A 1 97 ? 0.813 -4.323 22.648 1.00 86.62 97 HIS A N 1
ATOM 777 C CA . HIS A 1 97 ? 1.289 -5.626 22.169 1.00 86.62 97 HIS A CA 1
ATOM 778 C C . HIS A 1 97 ? 0.670 -6.010 20.818 1.00 86.62 97 HIS A C 1
ATOM 780 O O . HIS A 1 97 ? 1.375 -6.470 19.926 1.00 86.62 97 HIS A O 1
ATOM 786 N N . LEU A 1 98 ? -0.637 -5.782 20.643 1.00 82.06 98 LEU A N 1
ATOM 787 C CA . LEU A 1 98 ? -1.321 -6.078 19.380 1.00 82.06 98 LEU A CA 1
ATOM 788 C C . LEU A 1 98 ? -0.798 -5.197 18.237 1.00 82.06 98 LEU A C 1
ATOM 790 O O . LEU A 1 98 ? -0.699 -5.666 17.109 1.00 82.06 98 LEU A O 1
ATOM 794 N N . ASN A 1 99 ? -0.471 -3.930 18.512 1.00 85.81 99 ASN A N 1
ATOM 795 C CA . ASN A 1 99 ? 0.122 -3.051 17.506 1.00 85.81 99 ASN A CA 1
ATOM 796 C C . ASN A 1 99 ? 1.526 -3.529 17.120 1.00 85.81 99 ASN A C 1
ATOM 798 O O . ASN A 1 99 ? 1.833 -3.551 15.935 1.00 85.81 99 ASN A O 1
ATOM 802 N N . THR A 1 100 ? 2.348 -3.958 18.083 1.00 89.75 100 THR A N 1
ATOM 803 C CA . THR A 1 100 ? 3.680 -4.517 17.799 1.00 89.75 100 THR A CA 1
ATOM 804 C C . THR A 1 100 ? 3.593 -5.763 16.920 1.00 89.75 100 THR A C 1
ATOM 806 O O . THR A 1 100 ? 4.262 -5.821 15.892 1.00 89.75 100 THR A O 1
ATOM 809 N N . ASP A 1 101 ? 2.720 -6.719 17.262 1.00 85.38 101 ASP A N 1
ATOM 810 C CA . ASP A 1 101 ? 2.520 -7.939 16.464 1.00 85.38 101 ASP A CA 1
ATOM 811 C C . ASP A 1 101 ? 2.073 -7.610 15.027 1.00 85.38 101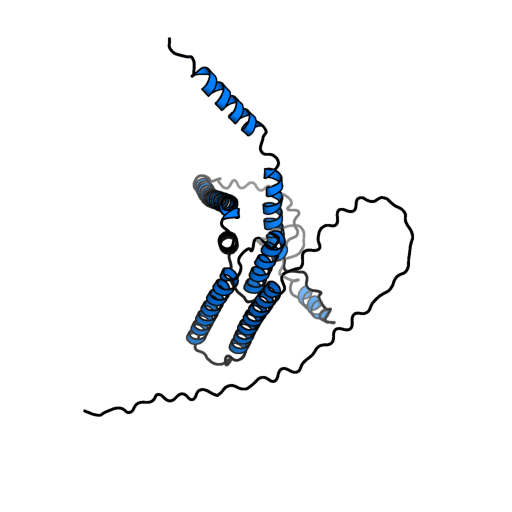 ASP A C 1
ATOM 813 O O . ASP A 1 101 ? 2.442 -8.287 14.065 1.00 85.38 101 ASP A O 1
ATOM 817 N N . LEU A 1 102 ? 1.266 -6.557 14.871 1.00 85.56 102 LEU A N 1
ATOM 818 C CA . LEU A 1 102 ? 0.751 -6.121 13.579 1.00 85.56 102 LEU A CA 1
ATOM 819 C C . LEU A 1 102 ? 1.815 -5.407 12.732 1.00 85.56 102 LEU A C 1
ATOM 821 O O . LEU A 1 102 ? 1.847 -5.622 11.519 1.00 85.56 102 LEU A O 1
ATOM 825 N N . GLU A 1 103 ? 2.701 -4.616 13.344 1.00 89.12 103 GLU A N 1
ATOM 826 C CA . GLU A 1 103 ? 3.863 -4.032 12.659 1.00 89.12 103 GLU A CA 1
ATOM 827 C C . GLU A 1 103 ? 4.867 -5.119 12.236 1.00 89.12 103 GLU A C 1
ATOM 829 O O . GLU A 1 103 ? 5.323 -5.114 11.094 1.00 89.12 103 GLU A O 1
ATOM 834 N N . GLU A 1 104 ? 5.138 -6.122 13.080 1.00 89.00 104 GLU A N 1
ATOM 835 C CA . GLU A 1 104 ? 5.983 -7.265 12.697 1.00 89.00 104 GLU A CA 1
ATOM 836 C C . GLU A 1 104 ? 5.385 -8.053 11.522 1.00 89.00 104 GLU A C 1
ATOM 838 O O . GLU A 1 104 ? 6.086 -8.420 10.573 1.00 89.00 104 GLU A O 1
ATOM 843 N N . LEU A 1 105 ? 4.070 -8.294 11.550 1.00 85.38 105 LEU A N 1
ATOM 844 C CA . LEU A 1 105 ? 3.354 -8.975 10.472 1.00 85.38 105 LEU A CA 1
ATOM 845 C C . LEU A 1 105 ? 3.398 -8.170 9.165 1.00 85.38 105 LEU A C 1
ATOM 847 O O . LEU A 1 105 ? 3.590 -8.749 8.093 1.00 85.38 105 LEU A O 1
ATOM 851 N N . LYS A 1 106 ? 3.236 -6.846 9.257 1.00 89.25 106 LYS A N 1
ATOM 852 C CA . LYS A 1 106 ? 3.352 -5.905 8.139 1.00 89.25 106 LYS A CA 1
ATOM 853 C C . LYS A 1 106 ? 4.744 -5.969 7.518 1.00 89.25 106 LYS A C 1
ATOM 855 O O . LYS A 1 106 ? 4.850 -6.193 6.312 1.00 89.25 106 LYS A O 1
ATOM 860 N N . GLU A 1 107 ? 5.799 -5.853 8.323 1.00 90.25 107 GLU A N 1
ATOM 861 C CA . GLU A 1 107 ? 7.174 -5.960 7.833 1.00 90.25 107 GLU A CA 1
ATOM 862 C C . GLU A 1 107 ? 7.444 -7.319 7.179 1.00 90.25 107 GLU A C 1
ATOM 864 O O . GLU A 1 107 ? 8.014 -7.380 6.090 1.00 90.25 107 GLU A O 1
ATOM 869 N N . ALA A 1 108 ? 7.011 -8.417 7.806 1.00 88.50 108 ALA A N 1
ATOM 870 C CA . ALA A 1 108 ? 7.227 -9.762 7.282 1.00 88.50 108 ALA A CA 1
ATOM 871 C C . ALA A 1 108 ? 6.509 -9.993 5.942 1.00 88.50 108 ALA A C 1
ATOM 873 O O . ALA A 1 108 ? 7.088 -10.583 5.026 1.00 88.50 108 ALA A O 1
ATOM 874 N N . ALA A 1 109 ? 5.265 -9.520 5.809 1.00 88.69 109 ALA A N 1
ATOM 875 C CA . ALA A 1 109 ? 4.486 -9.649 4.581 1.00 88.69 109 ALA A CA 1
ATOM 876 C C . ALA A 1 109 ? 5.096 -8.837 3.432 1.00 88.69 109 ALA A C 1
ATOM 878 O O . ALA A 1 109 ? 5.260 -9.352 2.326 1.00 88.69 109 ALA A O 1
ATOM 879 N N . LEU A 1 110 ? 5.478 -7.588 3.706 1.00 91.94 110 LEU A N 1
ATOM 880 C CA . LEU A 1 110 ? 6.003 -6.684 2.688 1.00 91.94 110 LEU A CA 1
ATOM 881 C C . LEU A 1 110 ? 7.453 -6.991 2.303 1.00 91.94 110 LEU A C 1
ATOM 883 O O . LEU A 1 110 ? 7.823 -6.807 1.150 1.00 91.94 110 LEU A O 1
ATOM 887 N N . ARG A 1 111 ? 8.281 -7.493 3.227 1.00 89.44 111 ARG A N 1
ATOM 888 C CA . ARG A 1 111 ? 9.657 -7.932 2.926 1.00 89.44 111 ARG A CA 1
ATOM 889 C C . ARG A 1 111 ? 9.688 -9.244 2.132 1.00 89.44 111 ARG A C 1
ATOM 891 O O . ARG A 1 111 ? 10.667 -9.522 1.440 1.00 89.44 111 ARG A O 1
ATOM 898 N N . GLY A 1 112 ? 8.634 -10.054 2.249 1.00 89.00 112 GLY A N 1
ATOM 899 C CA . GLY A 1 112 ? 8.453 -11.285 1.477 1.00 89.00 112 GLY A CA 1
ATOM 900 C C . GLY A 1 112 ? 7.994 -11.051 0.036 1.00 89.00 112 GLY A C 1
ATOM 901 O O . GLY A 1 112 ? 8.186 -11.924 -0.808 1.00 89.00 112 GLY A O 1
ATOM 902 N N . LEU A 1 113 ? 7.418 -9.883 -0.256 1.00 93.19 113 LEU A N 1
ATOM 903 C CA . LEU A 1 113 ? 7.108 -9.455 -1.614 1.00 93.19 113 LEU A CA 1
ATOM 904 C C . LEU A 1 113 ? 8.399 -8.986 -2.282 1.00 93.19 113 LEU A C 1
ATOM 906 O O . LEU A 1 113 ? 8.992 -7.990 -1.881 1.00 93.19 113 LEU A O 1
ATOM 910 N N . LYS A 1 114 ? 8.837 -9.716 -3.301 1.00 95.12 114 LYS A N 1
ATOM 911 C CA . LYS A 1 114 ? 9.922 -9.305 -4.190 1.00 95.12 114 LYS A CA 1
ATOM 912 C C . LYS A 1 114 ? 9.435 -9.429 -5.617 1.00 95.12 114 LYS A C 1
ATOM 914 O O . LYS A 1 114 ? 8.765 -10.409 -5.945 1.00 95.12 114 LYS A O 1
ATOM 919 N N . TYR A 1 115 ? 9.753 -8.439 -6.440 1.00 95.31 115 TYR A N 1
ATOM 920 C CA . TYR A 1 115 ? 9.499 -8.546 -7.864 1.00 95.31 115 TYR A CA 1
ATOM 921 C C . TYR A 1 115 ? 10.454 -9.573 -8.468 1.00 95.31 115 TYR A C 1
ATOM 923 O O . TYR A 1 115 ? 11.664 -9.533 -8.234 1.00 95.31 115 TYR A O 1
ATOM 931 N N . MET A 1 116 ? 9.885 -10.506 -9.221 1.00 93.19 116 MET A N 1
ATOM 932 C CA . MET A 1 116 ? 10.618 -11.541 -9.933 1.00 93.19 116 MET A CA 1
ATOM 933 C C . MET A 1 116 ? 10.501 -11.245 -11.428 1.00 93.19 116 MET A C 1
ATOM 935 O O . MET A 1 116 ? 9.407 -10.954 -11.911 1.00 93.19 116 MET A O 1
ATOM 939 N N . GLU A 1 117 ? 11.616 -11.311 -12.157 1.00 91.12 117 GLU A N 1
ATOM 940 C CA . GLU A 1 117 ? 11.676 -10.948 -13.584 1.00 91.12 117 GLU A CA 1
ATOM 941 C C . GLU A 1 117 ? 10.825 -11.862 -14.489 1.00 91.12 117 GLU A C 1
ATOM 943 O O . GLU A 1 117 ? 10.531 -11.502 -15.626 1.00 91.12 117 GLU A O 1
ATOM 948 N N . ASP A 1 118 ? 10.388 -13.022 -13.985 1.00 92.94 118 ASP A N 1
ATOM 949 C CA . ASP A 1 118 ? 9.463 -13.942 -14.658 1.00 92.94 118 ASP A CA 1
ATOM 950 C C . ASP A 1 118 ? 7.986 -13.516 -14.550 1.00 92.94 118 ASP A C 1
ATOM 952 O O . ASP A 1 118 ? 7.126 -14.061 -15.244 1.00 92.94 118 ASP A O 1
ATOM 956 N N . THR A 1 119 ? 7.673 -12.533 -13.704 1.00 92.44 119 THR A N 1
ATOM 957 C CA . THR A 1 119 ? 6.323 -11.988 -13.530 1.00 92.44 119 THR A CA 1
ATOM 958 C C . THR A 1 119 ? 6.204 -10.609 -14.160 1.00 92.44 119 THR A C 1
ATOM 960 O O . THR A 1 119 ? 7.139 -9.816 -14.138 1.00 92.44 119 THR A O 1
ATOM 963 N N . SER A 1 120 ? 5.035 -10.281 -14.714 1.00 95.12 120 SER A N 1
ATOM 964 C CA . SER A 1 120 ? 4.820 -8.931 -15.232 1.00 95.12 120 SER A CA 1
ATOM 965 C C . SER A 1 120 ? 4.746 -7.912 -14.091 1.00 95.12 120 SER A C 1
ATOM 967 O O . SER A 1 120 ? 4.138 -8.166 -13.045 1.00 95.12 120 SER A O 1
ATOM 969 N N . LEU A 1 121 ? 5.314 -6.722 -14.318 1.00 94.25 121 LEU A N 1
ATOM 970 C CA . LEU A 1 121 ? 5.296 -5.606 -13.364 1.00 94.25 121 LEU A CA 1
ATOM 971 C C . LEU A 1 121 ? 3.884 -5.307 -12.848 1.00 94.25 121 LEU A C 1
ATOM 973 O O . LEU A 1 121 ? 3.681 -5.154 -11.648 1.00 94.25 121 LEU A O 1
ATOM 977 N N . HIS A 1 122 ? 2.891 -5.312 -13.738 1.00 93.88 122 HIS A N 1
ATOM 978 C CA . HIS A 1 122 ? 1.492 -5.108 -13.369 1.00 93.88 122 HIS A CA 1
ATOM 979 C C . HIS A 1 122 ? 0.999 -6.142 -12.344 1.00 93.88 122 HIS A C 1
ATOM 981 O O . HIS A 1 122 ? 0.386 -5.774 -11.347 1.00 93.88 122 HIS A O 1
ATOM 987 N N . VAL A 1 123 ? 1.270 -7.437 -12.557 1.00 93.38 123 VAL A N 1
ATOM 988 C CA . VAL A 1 123 ? 0.842 -8.499 -11.629 1.00 93.38 123 VAL A CA 1
ATOM 989 C C . VAL A 1 123 ? 1.484 -8.310 -10.257 1.00 93.38 123 VAL A C 1
ATOM 991 O O . VAL A 1 123 ? 0.815 -8.480 -9.237 1.00 93.38 123 VAL A O 1
ATOM 994 N N . PHE A 1 124 ? 2.758 -7.923 -10.218 1.00 95.19 124 PHE A N 1
ATOM 995 C CA . PHE A 1 124 ? 3.432 -7.588 -8.969 1.00 95.19 124 PHE A CA 1
ATOM 996 C C . PHE A 1 124 ? 2.793 -6.387 -8.262 1.00 95.19 124 PHE A C 1
ATOM 998 O O . PHE A 1 124 ? 2.465 -6.505 -7.082 1.00 95.19 124 PHE A O 1
ATOM 1005 N N . LEU A 1 125 ? 2.551 -5.278 -8.969 1.00 95.69 125 LEU A N 1
ATOM 1006 C CA . LEU A 1 125 ? 1.926 -4.080 -8.399 1.00 95.69 125 LEU A CA 1
ATOM 1007 C C . LEU A 1 125 ? 0.532 -4.385 -7.834 1.00 95.69 125 LEU A C 1
ATOM 1009 O O . LEU A 1 125 ? 0.253 -4.047 -6.687 1.00 95.69 125 LEU A O 1
ATOM 1013 N N . THR A 1 126 ? -0.303 -5.127 -8.569 1.00 92.25 126 THR A N 1
ATOM 1014 C CA . THR A 1 126 ? -1.621 -5.563 -8.076 1.00 92.25 126 THR A CA 1
ATOM 1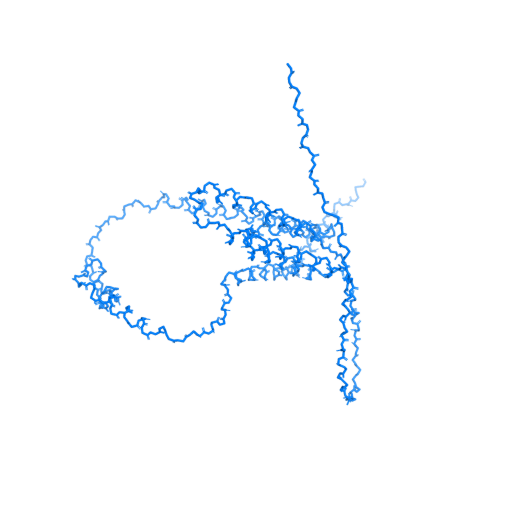015 C C . THR A 1 126 ? -1.505 -6.441 -6.824 1.00 92.25 126 THR A C 1
ATOM 1017 O O . THR A 1 126 ? -2.294 -6.310 -5.888 1.00 92.25 126 THR A O 1
ATOM 1020 N N . ASN A 1 127 ? -0.519 -7.345 -6.770 1.00 91.31 127 ASN A N 1
ATOM 1021 C CA . ASN A 1 127 ? -0.291 -8.179 -5.587 1.00 91.31 127 ASN A CA 1
ATOM 1022 C C . ASN A 1 127 ? 0.180 -7.352 -4.386 1.00 91.31 127 ASN A C 1
ATOM 1024 O O . ASN A 1 127 ? -0.271 -7.596 -3.266 1.00 91.31 127 ASN A O 1
ATOM 1028 N N . PHE A 1 128 ? 1.062 -6.381 -4.614 1.00 95.19 128 PHE A N 1
ATOM 1029 C CA . PHE A 1 128 ? 1.528 -5.463 -3.584 1.00 95.19 128 PHE A CA 1
ATOM 1030 C C . PHE A 1 128 ? 0.358 -4.653 -3.013 1.00 95.19 128 PHE A C 1
ATOM 1032 O O . PHE A 1 128 ? 0.133 -4.668 -1.802 1.00 95.19 128 PHE A O 1
ATOM 1039 N N . GLU A 1 129 ? -0.448 -4.028 -3.875 1.00 94.19 129 GLU A N 1
ATOM 1040 C CA . GLU A 1 129 ? -1.649 -3.280 -3.488 1.00 94.19 129 GLU A CA 1
ATOM 1041 C C . GLU A 1 129 ? -2.631 -4.135 -2.691 1.00 94.19 129 GLU A C 1
ATOM 1043 O O . GLU A 1 129 ? -3.133 -3.697 -1.656 1.00 94.19 129 GLU A O 1
ATOM 1048 N N . GLN A 1 130 ? -2.860 -5.378 -3.121 1.00 92.94 130 GLN A N 1
ATOM 1049 C CA . GLN A 1 130 ? -3.719 -6.303 -2.395 1.00 92.94 130 GLN A CA 1
ATOM 1050 C C . GLN A 1 130 ? -3.219 -6.521 -0.958 1.00 92.94 130 GLN A C 1
ATOM 1052 O O . GLN A 1 130 ? -4.010 -6.422 -0.019 1.00 92.94 130 GLN A O 1
ATOM 1057 N N . VAL A 1 131 ? -1.919 -6.764 -0.763 1.00 91.50 131 VAL A N 1
ATOM 1058 C CA . VAL A 1 131 ? -1.338 -6.947 0.578 1.00 91.50 131 VAL A CA 1
ATOM 1059 C C . VAL A 1 131 ? -1.448 -5.667 1.410 1.00 91.50 131 VAL A C 1
ATOM 1061 O O . VAL A 1 131 ? -1.815 -5.731 2.583 1.00 91.50 131 VAL A O 1
ATOM 1064 N N . VAL A 1 132 ? -1.225 -4.491 0.814 1.00 93.88 132 VAL A N 1
ATOM 1065 C CA . VAL A 1 132 ? -1.442 -3.196 1.484 1.00 93.88 132 VAL A CA 1
ATOM 1066 C C . VAL A 1 132 ? -2.897 -3.029 1.931 1.00 93.88 132 VAL A C 1
ATOM 1068 O O . VAL A 1 132 ? -3.158 -2.600 3.057 1.00 93.88 132 VAL A O 1
ATOM 1071 N N . CYS A 1 133 ? -3.858 -3.369 1.072 1.00 92.00 133 CYS A N 1
ATOM 1072 C CA . CYS A 1 133 ? -5.283 -3.306 1.383 1.00 92.00 133 CYS A CA 1
ATOM 1073 C C . CYS A 1 133 ? -5.670 -4.277 2.502 1.00 92.00 133 CYS A C 1
ATOM 1075 O O . CYS A 1 133 ? -6.420 -3.896 3.402 1.00 92.00 133 CYS A O 1
ATOM 1077 N N . GLU A 1 134 ? -5.141 -5.500 2.485 1.00 87.19 134 GLU A N 1
ATOM 1078 C CA . GLU A 1 134 ? -5.355 -6.487 3.545 1.00 87.19 134 GLU A CA 1
ATOM 1079 C C . GLU A 1 134 ? -4.773 -6.005 4.881 1.00 87.19 134 GLU A C 1
ATOM 1081 O O . GLU A 1 134 ? -5.466 -6.050 5.897 1.00 87.19 134 GLU A O 1
ATOM 1086 N N . LEU A 1 135 ? -3.562 -5.438 4.883 1.00 88.94 135 LEU A N 1
ATOM 1087 C CA . LEU A 1 135 ? -2.947 -4.834 6.072 1.00 88.94 135 LEU A CA 1
ATOM 1088 C C . LEU A 1 135 ? -3.770 -3.656 6.625 1.00 88.94 135 LEU A C 1
ATOM 1090 O O . LEU A 1 135 ? -3.962 -3.531 7.835 1.00 88.94 135 LEU A O 1
ATOM 1094 N N . LYS A 1 136 ? -4.329 -2.811 5.755 1.00 90.19 136 LYS A N 1
ATOM 1095 C CA . LYS A 1 136 ? -5.226 -1.720 6.174 1.00 90.19 136 LYS A CA 1
ATOM 1096 C C . LYS A 1 136 ? -6.550 -2.251 6.733 1.00 90.19 136 LYS A C 1
ATOM 1098 O O . LYS A 1 136 ? -7.047 -1.740 7.737 1.00 90.19 136 LYS A O 1
ATOM 1103 N N . ALA A 1 137 ? -7.114 -3.298 6.129 1.00 85.88 137 ALA A N 1
ATOM 1104 C CA . ALA A 1 137 ? -8.373 -3.905 6.565 1.00 85.88 137 ALA A CA 1
ATOM 1105 C C . ALA A 1 137 ? -8.295 -4.494 7.982 1.00 85.88 137 ALA A C 1
ATOM 1107 O O . ALA A 1 137 ? -9.306 -4.546 8.687 1.00 85.88 137 ALA A O 1
ATOM 1108 N N . VAL A 1 138 ? -7.103 -4.901 8.420 1.00 81.75 138 VAL A N 1
ATOM 1109 C CA . VAL A 1 138 ? -6.878 -5.468 9.758 1.00 81.75 138 VAL A CA 1
ATOM 1110 C C . VAL A 1 138 ? -6.618 -4.411 10.832 1.00 81.75 138 VAL A C 1
ATOM 1112 O O . VAL A 1 138 ? -6.451 -4.749 12.001 1.00 81.75 138 VAL A O 1
ATOM 1115 N N . GLY A 1 139 ? -6.646 -3.131 10.456 1.00 84.50 139 GLY A N 1
ATOM 1116 C CA . GLY A 1 139 ? -6.389 -2.005 11.350 1.00 84.50 139 GLY A CA 1
ATOM 1117 C C . GLY A 1 139 ? -4.948 -1.500 11.313 1.00 84.50 139 GLY A C 1
ATOM 1118 O O . GLY A 1 139 ? -4.610 -0.623 12.106 1.00 84.50 139 GLY A O 1
ATOM 1119 N N . GLY A 1 140 ? -4.122 -2.007 10.392 1.00 86.81 140 GLY A N 1
ATOM 1120 C CA . GLY A 1 140 ? -2.788 -1.478 10.153 1.00 86.81 140 GLY A CA 1
ATOM 1121 C C . GLY A 1 140 ? -2.834 -0.053 9.630 1.00 86.81 140 GLY A C 1
ATOM 1122 O O . GLY A 1 140 ? -3.585 0.274 8.706 1.00 86.81 140 GLY A O 1
ATOM 1123 N N . LYS A 1 141 ? -2.014 0.807 10.228 1.00 90.81 141 LYS A N 1
ATOM 1124 C CA . LYS A 1 141 ? -1.759 2.143 9.701 1.00 90.81 141 LYS A CA 1
ATOM 1125 C C . LYS A 1 141 ? -0.541 2.035 8.798 1.00 90.81 141 LYS A C 1
ATOM 1127 O O . LYS A 1 141 ? 0.552 1.734 9.260 1.00 90.81 141 LYS A O 1
ATOM 1132 N N . MET A 1 142 ? -0.749 2.247 7.506 1.00 93.00 142 MET A N 1
ATOM 1133 C CA . MET A 1 142 ? 0.347 2.343 6.553 1.00 93.00 142 MET A CA 1
ATOM 1134 C C . MET A 1 142 ? 0.162 3.600 5.728 1.00 93.00 142 MET A C 1
ATOM 1136 O O . MET A 1 142 ? -0.844 3.756 5.023 1.00 93.00 142 MET A O 1
ATOM 1140 N N . GLU A 1 143 ? 1.119 4.507 5.871 1.00 93.81 143 GLU A N 1
ATOM 1141 C CA . GLU A 1 143 ? 1.143 5.740 5.105 1.00 93.81 143 GLU A CA 1
ATOM 1142 C C . GLU A 1 143 ? 1.473 5.430 3.646 1.00 93.81 143 GLU A C 1
ATOM 1144 O O . GLU A 1 143 ? 2.206 4.492 3.335 1.00 93.81 143 GLU A O 1
ATOM 1149 N N . ASN A 1 144 ? 0.943 6.230 2.721 1.00 92.38 144 ASN A N 1
ATOM 1150 C CA . ASN A 1 144 ? 1.209 6.021 1.296 1.00 92.38 144 ASN A CA 1
ATOM 1151 C C . ASN A 1 144 ? 2.706 6.153 0.989 1.00 92.38 144 ASN A C 1
ATOM 1153 O O . ASN A 1 144 ? 3.226 5.436 0.142 1.00 92.38 144 ASN A O 1
ATOM 1157 N N . ASN A 1 145 ? 3.407 7.027 1.718 1.00 93.75 145 ASN A N 1
ATOM 1158 C CA . ASN A 1 145 ? 4.843 7.191 1.561 1.00 93.75 145 ASN A CA 1
ATOM 1159 C C . ASN A 1 145 ? 5.626 5.939 1.964 1.00 93.75 145 ASN A C 1
ATOM 1161 O O . ASN A 1 145 ? 6.546 5.536 1.256 1.00 93.75 145 ASN A O 1
ATOM 1165 N N . GLU A 1 146 ? 5.238 5.322 3.074 1.00 94.19 146 GLU A N 1
ATOM 1166 C CA . GLU A 1 146 ? 5.819 4.069 3.542 1.00 94.19 146 GLU A CA 1
ATOM 1167 C C . GLU A 1 146 ? 5.544 2.932 2.548 1.00 94.19 146 GLU A C 1
ATOM 1169 O O . GLU A 1 146 ? 6.460 2.205 2.170 1.00 94.19 146 GLU A O 1
ATOM 1174 N N . ALA A 1 147 ? 4.307 2.836 2.045 1.00 95.00 147 ALA A N 1
ATOM 1175 C CA . ALA A 1 147 ? 3.931 1.846 1.039 1.00 95.00 147 ALA A CA 1
ATOM 1176 C C . ALA A 1 147 ? 4.770 1.978 -0.244 1.00 95.00 147 ALA A C 1
ATOM 1178 O O . ALA A 1 147 ? 5.276 0.980 -0.748 1.00 95.00 147 ALA A O 1
ATOM 1179 N N . ILE A 1 148 ? 4.963 3.201 -0.751 1.00 94.94 148 ILE A N 1
ATOM 1180 C CA . ILE A 1 148 ? 5.784 3.433 -1.947 1.00 94.94 148 ILE A CA 1
ATOM 1181 C C . ILE A 1 148 ? 7.245 3.068 -1.674 1.00 94.94 148 ILE A C 1
ATOM 1183 O O . ILE A 1 148 ? 7.828 2.326 -2.453 1.00 94.94 148 ILE A O 1
ATOM 1187 N N . SER A 1 149 ? 7.833 3.515 -0.561 1.00 94.88 149 SER A N 1
ATOM 1188 C CA . SER A 1 149 ? 9.228 3.182 -0.230 1.00 94.88 149 SER A CA 1
ATOM 1189 C C . SER A 1 149 ? 9.451 1.669 -0.127 1.00 94.88 149 SER A C 1
ATOM 1191 O O . SER A 1 149 ? 10.454 1.146 -0.615 1.00 94.88 149 SER A O 1
ATOM 1193 N N . GLN A 1 150 ? 8.487 0.945 0.441 1.00 95.69 150 GLN A N 1
ATOM 1194 C CA . GLN A 1 150 ? 8.542 -0.509 0.550 1.00 95.69 150 GLN A CA 1
ATOM 1195 C C . GLN A 1 150 ? 8.373 -1.214 -0.809 1.00 95.69 150 GLN A C 1
ATOM 1197 O O . GLN A 1 150 ? 9.038 -2.217 -1.079 1.00 95.69 150 GLN A O 1
ATOM 1202 N N . MET A 1 151 ? 7.525 -0.677 -1.687 1.00 96.38 151 MET A N 1
ATOM 1203 C CA . MET A 1 151 ? 7.379 -1.142 -3.069 1.00 96.38 151 MET A CA 1
ATOM 1204 C C . MET A 1 151 ? 8.677 -0.947 -3.863 1.00 96.38 151 MET A C 1
ATOM 1206 O O . MET A 1 151 ? 9.147 -1.871 -4.515 1.00 96.38 151 MET A O 1
ATOM 1210 N N . LEU A 1 152 ? 9.303 0.228 -3.778 1.00 96.12 152 LEU A N 1
ATOM 1211 C CA . LEU A 1 152 ? 10.561 0.503 -4.480 1.00 96.12 152 LEU A CA 1
ATOM 1212 C C . LEU A 1 152 ? 11.707 -0.374 -3.953 1.00 96.12 152 LEU A C 1
ATOM 1214 O O . LEU A 1 152 ? 12.503 -0.875 -4.739 1.00 96.12 152 LEU A O 1
ATOM 1218 N N . SER A 1 153 ? 11.731 -0.650 -2.646 1.00 95.88 153 SER A N 1
ATOM 1219 C CA . SER A 1 153 ? 12.718 -1.544 -2.014 1.00 95.88 153 SER A CA 1
ATOM 1220 C C . SER A 1 153 ? 12.554 -3.024 -2.387 1.00 95.88 153 SER A C 1
ATOM 1222 O O . SER A 1 153 ? 13.453 -3.824 -2.133 1.00 95.88 153 SER A O 1
ATOM 1224 N N . SER A 1 154 ? 11.403 -3.414 -2.943 1.00 96.19 154 SER A N 1
ATOM 1225 C CA . SER A 1 154 ? 11.131 -4.788 -3.390 1.00 96.19 154 SER A CA 1
ATOM 1226 C C . SER A 1 154 ? 11.373 -5.002 -4.889 1.00 96.19 154 SER A C 1
ATOM 1228 O O . SER A 1 154 ? 11.277 -6.141 -5.357 1.00 96.19 154 SER A O 1
ATOM 1230 N N . MET A 1 155 ? 11.734 -3.942 -5.622 1.00 96.12 155 MET A N 1
ATOM 1231 C CA . MET A 1 155 ? 12.161 -4.014 -7.019 1.00 96.12 155 MET A CA 1
ATOM 1232 C C . MET A 1 155 ? 13.612 -4.522 -7.133 1.00 96.12 155 MET A C 1
ATOM 1234 O O . MET A 1 155 ? 14.439 -4.214 -6.271 1.00 96.12 155 MET A O 1
ATOM 1238 N N . PRO A 1 156 ? 13.959 -5.284 -8.184 1.00 96.31 156 PRO A N 1
ATOM 1239 C CA . PRO A 1 156 ? 15.325 -5.711 -8.446 1.00 96.31 156 PRO A CA 1
ATOM 1240 C C . PRO A 1 156 ? 16.175 -4.553 -8.979 1.00 96.31 156 PRO A C 1
ATOM 1242 O O . PRO A 1 156 ? 15.679 -3.504 -9.395 1.00 96.31 156 PRO A O 1
ATOM 1245 N N . GLU A 1 157 ? 17.483 -4.785 -9.023 1.00 96.38 157 GLU A N 1
ATOM 1246 C CA . GLU A 1 157 ? 18.485 -3.801 -9.441 1.00 96.38 157 GLU A CA 1
ATOM 1247 C C . GLU A 1 157 ? 18.314 -3.353 -10.905 1.00 96.38 157 GLU A C 1
ATOM 1249 O O . GLU A 1 157 ? 18.629 -2.214 -11.243 1.00 96.38 157 GLU A O 1
ATOM 1254 N N . SER A 1 158 ? 17.692 -4.180 -11.756 1.00 96.00 158 SER A N 1
ATOM 1255 C CA . SER A 1 158 ? 17.323 -3.814 -13.132 1.00 96.00 158 SER A CA 1
ATOM 1256 C C . SER A 1 158 ? 16.361 -2.616 -13.216 1.00 96.00 158 SER A C 1
ATOM 1258 O O . SER A 1 158 ? 16.333 -1.927 -14.234 1.00 96.00 158 SER A O 1
ATOM 1260 N N . TYR A 1 159 ? 15.636 -2.299 -12.137 1.00 96.06 159 TYR A N 1
ATOM 1261 C CA . TYR A 1 159 ? 14.727 -1.150 -12.042 1.00 96.06 159 TYR A CA 1
ATOM 1262 C C . TYR A 1 159 ? 15.304 0.013 -11.221 1.00 96.06 159 TYR A C 1
ATOM 1264 O O . TYR A 1 159 ? 14.611 1.009 -11.011 1.00 96.06 159 TYR A O 1
ATOM 1272 N N . GLN A 1 160 ? 16.569 -0.057 -10.788 1.00 96.06 160 GLN A N 1
ATOM 1273 C CA . GLN A 1 160 ? 17.178 0.935 -9.892 1.00 96.06 160 GLN A CA 1
ATOM 1274 C C . GLN A 1 160 ? 17.117 2.370 -10.437 1.00 96.06 160 GLN A C 1
ATOM 1276 O O . GLN A 1 160 ? 16.910 3.322 -9.684 1.00 96.06 160 GLN A O 1
ATOM 1281 N N . SER A 1 161 ? 17.263 2.546 -11.754 1.00 97.25 161 SER A N 1
ATOM 1282 C CA . SER A 1 161 ? 17.146 3.869 -12.378 1.00 97.25 161 SER A CA 1
ATOM 1283 C C . SER A 1 161 ? 15.746 4.464 -12.197 1.00 97.25 161 SER A C 1
ATOM 1285 O O . SER A 1 161 ? 15.618 5.659 -11.938 1.00 97.25 161 SER A O 1
ATOM 1287 N N . ILE A 1 162 ? 14.700 3.642 -12.333 1.00 95.00 162 ILE A N 1
ATOM 1288 C CA . ILE A 1 162 ? 13.304 4.074 -12.196 1.00 95.00 162 ILE A CA 1
ATOM 1289 C C . ILE A 1 162 ? 12.994 4.340 -10.724 1.00 95.00 162 ILE A C 1
ATOM 1291 O O . ILE A 1 162 ? 12.434 5.385 -10.400 1.00 95.00 162 ILE A O 1
ATOM 1295 N N . THR A 1 163 ? 13.403 3.446 -9.820 1.00 96.00 163 THR A N 1
ATOM 1296 C CA . THR A 1 163 ? 13.165 3.630 -8.382 1.00 96.00 163 THR A CA 1
ATOM 1297 C C . THR A 1 163 ? 13.836 4.898 -7.854 1.00 96.00 163 THR A C 1
ATOM 1299 O O . THR A 1 163 ? 13.188 5.681 -7.164 1.00 96.00 163 THR A O 1
ATOM 1302 N N . THR A 1 164 ? 15.074 5.171 -8.277 1.00 96.75 164 THR A N 1
ATOM 1303 C CA . THR A 1 164 ? 15.807 6.398 -7.921 1.00 96.75 164 THR A CA 1
ATOM 1304 C C . THR A 1 164 ? 15.105 7.655 -8.440 1.00 96.75 164 THR A C 1
ATOM 1306 O O . THR A 1 164 ? 14.999 8.645 -7.717 1.00 96.75 164 THR A O 1
ATOM 1309 N N . ALA A 1 165 ? 14.593 7.634 -9.676 1.00 96.00 165 ALA A N 1
ATOM 1310 C CA . ALA A 1 165 ? 13.853 8.766 -10.234 1.00 96.00 165 ALA A CA 1
ATOM 1311 C C . ALA A 1 165 ? 12.551 9.037 -9.459 1.00 96.00 165 ALA A C 1
ATOM 1313 O O . ALA A 1 165 ? 12.236 10.193 -9.167 1.00 96.00 165 ALA A O 1
ATOM 1314 N N . ILE A 1 166 ? 11.822 7.980 -9.082 1.00 93.62 166 ILE A N 1
ATOM 1315 C CA . ILE A 1 166 ? 10.602 8.095 -8.275 1.00 93.62 166 ILE A CA 1
ATOM 1316 C C . ILE A 1 166 ? 10.926 8.665 -6.889 1.00 93.62 166 ILE A C 1
ATOM 1318 O O . ILE A 1 166 ? 10.240 9.587 -6.446 1.00 93.62 166 ILE A O 1
ATOM 1322 N N . ASP A 1 167 ? 11.966 8.172 -6.214 1.00 94.38 167 ASP A N 1
ATOM 1323 C CA . ASP A 1 167 ? 12.355 8.678 -4.892 1.00 94.38 167 ASP A CA 1
ATOM 1324 C C . ASP A 1 167 ? 12.785 10.151 -4.940 1.00 94.38 167 ASP A C 1
ATOM 1326 O O . ASP A 1 167 ? 12.299 10.954 -4.140 1.00 94.38 167 ASP A O 1
ATOM 1330 N N . ALA A 1 168 ? 13.577 10.551 -5.940 1.00 93.12 168 ALA A N 1
ATOM 1331 C CA . ALA A 1 168 ? 13.958 11.951 -6.135 1.00 93.12 168 ALA A CA 1
ATOM 1332 C C . ALA A 1 168 ? 12.737 12.862 -6.376 1.00 93.12 168 ALA A C 1
ATOM 1334 O O . ALA A 1 168 ? 12.649 13.963 -5.829 1.00 93.12 168 ALA A O 1
ATOM 1335 N N . GLN A 1 169 ? 11.756 12.404 -7.162 1.00 92.00 169 GLN A N 1
ATOM 1336 C CA . GLN A 1 169 ? 10.521 13.157 -7.400 1.00 92.00 169 GLN A CA 1
ATOM 1337 C C . GLN A 1 169 ? 9.677 13.307 -6.123 1.00 92.00 169 GLN A C 1
ATOM 1339 O O . GLN A 1 169 ? 8.973 14.308 -5.953 1.00 92.00 169 GLN A O 1
ATOM 1344 N N . ARG A 1 170 ? 9.717 12.321 -5.221 1.00 90.75 170 ARG A N 1
ATOM 1345 C CA . ARG A 1 170 ? 8.988 12.370 -3.946 1.00 90.75 170 ARG A CA 1
ATOM 1346 C C . ARG A 1 170 ? 9.605 13.364 -2.977 1.00 90.75 170 ARG A C 1
ATOM 1348 O O . ARG A 1 170 ? 8.857 14.133 -2.376 1.00 90.75 170 ARG A O 1
ATOM 1355 N N . GLU A 1 171 ? 10.930 13.382 -2.872 1.00 90.75 171 GLU A N 1
ATOM 1356 C CA . GLU A 1 171 ? 11.661 14.345 -2.042 1.00 90.75 171 GLU A CA 1
ATOM 1357 C C . GLU A 1 171 ? 11.341 15.787 -2.474 1.00 90.75 171 GLU A C 1
ATOM 1359 O O . GLU A 1 171 ? 10.906 16.601 -1.661 1.00 90.75 171 GLU A O 1
ATOM 1364 N N . GLN A 1 172 ? 11.361 16.059 -3.784 1.00 89.31 172 GLN A N 1
ATOM 1365 C CA . GLN A 1 172 ? 11.007 17.378 -4.330 1.00 89.31 172 GLN A CA 1
ATOM 1366 C C . GLN A 1 172 ? 9.582 17.841 -3.983 1.00 89.31 172 GLN A C 1
ATOM 1368 O O . GLN A 1 172 ? 9.337 19.039 -3.822 1.00 89.31 172 GLN A O 1
ATOM 1373 N N . ARG A 1 173 ? 8.612 16.920 -3.896 1.00 87.00 173 ARG A N 1
ATOM 1374 C CA . ARG A 1 173 ? 7.222 17.269 -3.553 1.00 87.00 173 ARG A CA 1
ATOM 1375 C C . ARG A 1 173 ? 7.047 17.587 -2.074 1.00 87.00 173 ARG A C 1
ATOM 1377 O O . ARG A 1 173 ? 6.256 18.473 -1.757 1.00 87.00 173 ARG A O 1
ATOM 1384 N N . GLN A 1 174 ? 7.769 16.899 -1.190 1.00 82.06 174 GLN A N 1
ATOM 1385 C CA . GLN A 1 174 ? 7.698 17.177 0.246 1.00 82.06 174 GLN A CA 1
ATOM 1386 C C . GLN A 1 174 ? 8.169 18.605 0.557 1.00 82.06 174 GLN A C 1
ATOM 1388 O O . GLN A 1 174 ? 7.520 19.311 1.329 1.00 82.06 174 GLN A O 1
ATOM 1393 N N . ASP A 1 175 ? 9.202 19.089 -0.134 1.00 79.69 175 ASP A N 1
ATOM 1394 C CA . ASP A 1 175 ? 9.706 20.457 0.043 1.00 79.69 175 ASP A CA 1
ATOM 1395 C C . ASP A 1 175 ? 8.724 21.543 -0.445 1.00 79.69 175 ASP A C 1
ATOM 1397 O O . ASP A 1 175 ? 8.660 22.651 0.108 1.00 79.69 175 ASP A O 1
ATOM 1401 N N . GLN A 1 176 ? 7.908 21.241 -1.461 1.00 75.56 176 GLN A N 1
ATOM 1402 C CA . GLN A 1 176 ? 6.889 22.174 -1.962 1.00 75.56 176 GLN A CA 1
ATOM 1403 C C . GLN A 1 176 ? 5.712 22.352 -0.996 1.00 75.56 176 GLN A C 1
ATOM 1405 O O . GLN A 1 176 ? 5.170 23.453 -0.877 1.00 75.56 176 GLN A O 1
ATOM 1410 N N . GLU A 1 177 ? 5.315 21.302 -0.279 1.00 69.44 177 GLU A N 1
ATOM 1411 C CA . GLU A 1 177 ? 4.191 21.389 0.656 1.00 69.44 177 GLU A CA 1
ATOM 1412 C C . GLU A 1 177 ? 4.570 22.227 1.890 1.00 69.44 177 GLU A C 1
ATOM 1414 O O . GLU A 1 177 ? 3.835 23.140 2.276 1.00 69.44 177 GLU A O 1
ATOM 1419 N N . VAL A 1 178 ? 5.784 22.040 2.422 1.00 64.62 178 VAL A N 1
ATOM 1420 C CA . VAL A 1 178 ? 6.293 22.786 3.590 1.00 64.62 178 VAL A CA 1
ATOM 1421 C C . VAL A 1 178 ? 6.485 24.277 3.285 1.00 64.62 178 VAL A C 1
ATOM 1423 O O . VAL A 1 178 ? 6.227 25.141 4.131 1.00 64.62 178 VAL A O 1
ATOM 1426 N N . THR A 1 179 ? 6.901 24.613 2.062 1.00 62.47 179 THR A N 1
ATOM 1427 C CA . THR A 1 179 ? 7.051 26.015 1.650 1.00 62.47 179 THR A CA 1
ATOM 1428 C C . THR A 1 179 ? 5.704 26.712 1.471 1.00 62.47 179 THR A C 1
ATOM 1430 O O . THR A 1 179 ? 5.592 27.895 1.799 1.00 62.47 179 THR A O 1
ATOM 1433 N N . SER A 1 180 ? 4.655 26.001 1.048 1.00 60.19 180 SER A N 1
ATOM 1434 C CA . SER A 1 180 ? 3.323 26.591 0.880 1.00 60.19 180 SER A CA 1
ATOM 1435 C C . SER A 1 180 ? 2.698 27.053 2.208 1.00 60.19 180 SER A C 1
ATOM 1437 O O . SER A 1 180 ? 2.193 28.177 2.282 1.00 60.19 180 SER A O 1
ATOM 1439 N N . ASP A 1 181 ? 2.845 26.278 3.287 1.00 58.50 181 ASP A N 1
ATOM 1440 C CA . ASP A 1 181 ? 2.353 26.641 4.624 1.00 58.50 181 ASP A CA 1
ATOM 1441 C C . ASP A 1 181 ? 3.161 27.780 5.264 1.00 58.50 181 ASP A C 1
ATOM 1443 O O . ASP A 1 181 ? 2.596 28.687 5.889 1.00 58.50 181 ASP A O 1
ATOM 1447 N N . ALA A 1 182 ? 4.483 27.799 5.061 1.00 59.56 182 ALA A N 1
ATOM 1448 C CA . ALA A 1 182 ? 5.342 28.888 5.523 1.00 59.56 182 ALA A CA 1
ATOM 1449 C C . ALA A 1 182 ? 5.036 30.211 4.795 1.00 59.56 182 ALA A C 1
ATOM 1451 O O . ALA A 1 182 ? 4.957 31.273 5.424 1.00 59.56 182 ALA A O 1
ATOM 1452 N N . VAL A 1 183 ? 4.790 30.148 3.482 1.00 61.56 183 VAL A N 1
ATOM 1453 C CA . VAL A 1 183 ? 4.372 31.304 2.679 1.00 61.56 183 VAL A CA 1
ATOM 1454 C C . VAL A 1 183 ? 2.989 31.788 3.129 1.00 61.56 183 VAL A C 1
ATOM 1456 O O . VAL A 1 183 ? 2.805 32.988 3.352 1.00 61.56 183 VAL A O 1
ATOM 1459 N N . PHE A 1 184 ? 2.032 30.890 3.382 1.00 58.69 184 PHE A N 1
ATOM 1460 C CA . PHE A 1 184 ? 0.691 31.262 3.854 1.00 58.69 184 PHE A CA 1
ATOM 1461 C C . PHE A 1 184 ? 0.695 31.859 5.278 1.00 58.69 184 PHE A C 1
ATOM 1463 O O . PHE A 1 184 ? -0.063 32.790 5.576 1.00 58.69 184 PHE A O 1
ATOM 1470 N N . ALA A 1 185 ? 1.595 31.399 6.155 1.00 61.97 185 ALA A N 1
ATOM 1471 C CA . ALA A 1 185 ? 1.796 31.963 7.492 1.00 61.97 185 ALA A CA 1
ATOM 1472 C C . ALA A 1 185 ? 2.439 33.368 7.474 1.00 61.97 185 ALA A C 1
ATOM 1474 O O . ALA A 1 185 ? 2.189 34.167 8.385 1.00 61.97 185 ALA A O 1
ATOM 1475 N N . GLY A 1 186 ? 3.221 33.696 6.438 1.00 58.09 186 GLY A N 1
ATOM 1476 C CA . GLY A 1 186 ? 3.791 35.030 6.218 1.00 58.09 186 GLY A CA 1
ATOM 1477 C C . GLY A 1 186 ? 2.740 36.082 5.845 1.00 58.09 186 GLY A C 1
ATOM 1478 O O . GLY A 1 186 ? 2.740 37.187 6.394 1.00 58.09 186 GLY A O 1
ATOM 1479 N N . TYR A 1 187 ? 1.767 35.725 5.000 1.00 56.72 187 TYR A N 1
ATOM 1480 C CA . TYR A 1 187 ? 0.709 36.651 4.570 1.00 56.72 187 TYR A CA 1
ATOM 1481 C C . TYR A 1 187 ? -0.295 37.009 5.680 1.00 56.72 187 TYR A C 1
ATOM 1483 O O . TYR A 1 187 ? -0.896 38.085 5.654 1.00 56.72 187 TYR A O 1
ATOM 1491 N N . LYS A 1 188 ? -0.451 36.168 6.711 1.00 56.03 188 LYS A N 1
ATOM 1492 C CA . LYS A 1 188 ? -1.427 36.402 7.791 1.00 56.03 188 LYS A CA 1
ATOM 1493 C C . LYS A 1 188 ? -0.981 37.422 8.848 1.00 56.03 188 LYS A C 1
ATOM 1495 O O . LYS A 1 188 ? -1.823 37.899 9.606 1.00 56.03 188 LYS A O 1
ATOM 1500 N N . ARG A 1 189 ? 0.306 37.801 8.905 1.00 56.25 189 ARG A N 1
ATOM 1501 C CA . ARG A 1 189 ? 0.824 38.738 9.930 1.00 56.25 189 ARG A CA 1
ATOM 1502 C C . ARG A 1 189 ? 0.821 40.213 9.518 1.00 56.25 189 ARG A C 1
ATOM 1504 O O . ARG A 1 189 ? 0.985 41.069 10.383 1.00 56.25 189 ARG A O 1
ATOM 1511 N N . HIS A 1 190 ? 0.570 40.534 8.247 1.00 53.94 190 HIS A N 1
ATOM 1512 C CA . HIS A 1 190 ? 0.621 41.919 7.753 1.00 53.94 190 HIS A CA 1
ATOM 1513 C C . HIS A 1 190 ? -0.731 42.516 7.315 1.00 53.94 190 HIS A C 1
ATOM 1515 O O . HIS A 1 190 ? -0.771 43.670 6.898 1.00 53.94 190 HIS A O 1
ATOM 1521 N N . GLY A 1 191 ? -1.848 41.791 7.462 1.00 53.22 191 GLY A N 1
ATOM 1522 C CA . GLY A 1 191 ? -3.121 42.153 6.818 1.00 53.22 191 GLY A CA 1
ATOM 1523 C C . GLY A 1 191 ? -4.318 42.528 7.699 1.00 53.22 191 GLY A C 1
ATOM 1524 O O . GLY A 1 191 ? -5.405 42.668 7.154 1.00 53.22 191 GLY A O 1
ATOM 1525 N N . MET A 1 192 ? -4.193 42.682 9.024 1.00 49.53 192 MET A N 1
ATOM 1526 C CA . MET A 1 192 ? -5.332 43.097 9.871 1.00 49.53 192 MET A CA 1
ATOM 1527 C C . MET A 1 192 ? -4.980 44.236 10.830 1.00 49.53 192 MET A C 1
ATOM 1529 O O . MET A 1 192 ? -5.060 44.107 12.047 1.00 49.53 192 MET A O 1
ATOM 1533 N N . LYS A 1 193 ? -4.624 45.397 10.273 1.00 54.19 193 LYS A N 1
ATOM 1534 C CA . LYS A 1 193 ? -4.812 46.669 10.978 1.00 54.19 193 LYS A CA 1
ATOM 1535 C C . LYS A 1 193 ? -6.153 47.259 10.544 1.00 54.19 193 LYS A C 1
ATOM 1537 O O . LYS A 1 193 ? -6.290 47.711 9.416 1.00 54.19 193 LYS A O 1
ATOM 1542 N N . ASN A 1 194 ? -7.117 47.218 11.464 1.00 52.00 194 ASN A N 1
ATOM 1543 C CA . ASN A 1 194 ? -8.246 48.144 11.596 1.00 52.00 194 ASN A CA 1
ATOM 1544 C C . ASN A 1 194 ? -8.882 48.662 10.294 1.00 52.00 194 ASN A C 1
ATOM 1546 O O . ASN A 1 194 ? -8.664 49.807 9.897 1.00 52.00 194 ASN A O 1
ATOM 1550 N N . LEU A 1 195 ? -9.803 47.886 9.719 1.00 51.59 195 LEU A N 1
ATOM 1551 C CA . LEU A 1 195 ? -10.925 48.505 9.017 1.00 51.59 195 LEU A CA 1
ATOM 1552 C C . LEU A 1 195 ? -11.971 48.879 10.059 1.00 51.59 195 LEU A C 1
ATOM 1554 O O . LEU A 1 195 ? -12.733 48.055 10.561 1.00 51.59 195 LEU A O 1
ATOM 1558 N N . ASN A 1 196 ? -11.910 50.158 10.410 1.00 47.72 196 ASN A N 1
ATOM 1559 C CA . ASN A 1 196 ? -12.852 50.855 11.254 1.00 47.72 196 ASN A CA 1
ATOM 1560 C C . ASN A 1 196 ? -14.290 50.541 10.832 1.00 47.72 196 ASN A C 1
ATOM 1562 O O . ASN A 1 196 ? -14.675 50.659 9.668 1.00 47.72 196 ASN A O 1
ATOM 1566 N N . ASN A 1 197 ? -15.063 50.185 11.844 1.00 50.97 197 ASN A N 1
ATOM 1567 C CA . ASN A 1 197 ? -16.490 49.955 11.856 1.00 50.97 197 ASN A CA 1
ATOM 1568 C C . ASN A 1 197 ? -17.245 51.205 11.356 1.00 50.97 197 ASN A C 1
ATOM 1570 O O . ASN A 1 197 ? -17.690 52.037 12.144 1.00 50.97 197 ASN A O 1
ATOM 1574 N N . ARG A 1 198 ? -17.375 51.377 10.034 1.00 45.78 198 ARG A N 1
ATOM 1575 C CA . ARG A 1 198 ? -18.364 52.296 9.462 1.00 45.78 198 ARG A CA 1
ATOM 1576 C C . ARG A 1 198 ? -19.698 51.570 9.408 1.00 45.78 198 ARG A C 1
ATOM 1578 O O . ARG A 1 198 ? -19.985 50.804 8.494 1.00 45.78 198 ARG A O 1
ATOM 1585 N N . ASN A 1 199 ? -20.478 51.852 10.441 1.00 54.09 199 ASN A N 1
ATOM 1586 C CA . ASN A 1 199 ? -21.893 51.576 10.587 1.00 54.09 199 ASN A CA 1
ATOM 1587 C C . ASN A 1 199 ? -22.662 52.178 9.395 1.00 54.09 199 ASN A C 1
ATOM 1589 O O . ASN A 1 199 ? -23.058 53.340 9.415 1.00 54.09 199 ASN A O 1
ATOM 1593 N N . VAL A 1 200 ? -22.802 51.408 8.318 1.00 51.16 200 VAL A N 1
ATOM 1594 C CA . VAL A 1 200 ? -23.693 51.726 7.203 1.00 51.16 200 VAL A CA 1
ATOM 1595 C C . VAL A 1 200 ? -24.859 50.757 7.305 1.00 51.16 200 VAL A C 1
ATOM 1597 O O . VAL A 1 200 ? -24.784 49.621 6.840 1.00 51.16 200 VAL A O 1
ATOM 1600 N N . ASN A 1 201 ? -25.934 51.224 7.941 1.00 55.12 201 ASN A N 1
ATOM 1601 C CA . ASN A 1 201 ? -27.264 50.631 7.863 1.00 55.12 201 ASN A CA 1
ATOM 1602 C C . ASN A 1 201 ? -27.739 50.688 6.404 1.00 55.12 201 ASN A C 1
ATOM 1604 O O . ASN A 1 201 ? -28.455 51.600 6.005 1.00 55.12 201 ASN A O 1
ATOM 1608 N N . LYS A 1 202 ? -27.297 49.739 5.581 1.00 54.97 202 LYS A N 1
ATOM 1609 C CA . LYS A 1 202 ? -28.012 49.374 4.364 1.00 54.97 202 LYS A CA 1
ATOM 1610 C C . LYS A 1 202 ? -28.766 48.101 4.690 1.00 54.97 202 LYS A C 1
ATOM 1612 O O . LYS A 1 202 ? -28.157 47.048 4.873 1.00 54.97 202 LYS A O 1
ATOM 1617 N N . GLU A 1 203 ? -30.079 48.243 4.808 1.00 61.28 203 GLU A N 1
ATOM 1618 C CA . GLU A 1 203 ? -31.062 47.164 4.780 1.00 61.28 203 GLU A CA 1
ATOM 1619 C C . GLU A 1 203 ? -30.907 46.420 3.449 1.00 61.28 203 GLU A C 1
ATOM 1621 O O . GLU A 1 203 ? -31.587 46.685 2.466 1.00 61.28 203 GLU A O 1
ATOM 1626 N N . GLN A 1 204 ? -29.907 45.547 3.366 1.00 60.28 204 GLN A N 1
ATOM 1627 C CA . GLN A 1 204 ? -29.853 44.548 2.318 1.00 60.28 204 GLN A CA 1
ATOM 1628 C C . GLN A 1 204 ? -30.754 43.413 2.773 1.00 60.28 204 GLN A C 1
ATOM 1630 O O . GLN A 1 204 ? -30.438 42.715 3.743 1.00 60.28 204 GLN A O 1
ATOM 1635 N N . ASP A 1 205 ? -31.881 43.269 2.080 1.00 63.38 205 ASP A N 1
ATOM 1636 C CA . ASP A 1 205 ? -32.746 42.103 2.158 1.00 63.38 205 ASP A CA 1
ATOM 1637 C C . ASP A 1 205 ? -31.883 40.849 2.044 1.00 63.38 205 ASP A C 1
ATOM 1639 O O . ASP A 1 205 ? -31.296 40.558 1.004 1.00 63.38 205 ASP A O 1
ATOM 1643 N N . PHE A 1 206 ? -31.737 40.135 3.157 1.00 66.56 206 PHE A N 1
ATOM 1644 C CA . PHE A 1 206 ? -30.953 38.914 3.224 1.00 66.56 206 PHE A CA 1
ATOM 1645 C C . PHE A 1 206 ? -31.880 37.782 2.751 1.00 66.56 206 PHE A C 1
ATOM 1647 O O . PHE A 1 206 ? -32.774 37.394 3.506 1.00 66.56 206 PHE A O 1
ATOM 1654 N N . PRO A 1 207 ? -31.719 37.225 1.533 1.00 80.62 207 PRO A N 1
ATOM 1655 C CA . PRO A 1 207 ? -32.703 36.311 0.936 1.00 80.62 207 PRO A CA 1
ATOM 1656 C C . PRO A 1 207 ? -32.675 34.901 1.551 1.00 80.62 207 PRO A C 1
ATOM 1658 O O . PRO A 1 207 ? -33.260 33.957 1.021 1.00 80.62 207 PRO A O 1
ATOM 1661 N N . PHE A 1 208 ? -31.978 34.723 2.671 1.00 82.38 208 PHE A N 1
ATOM 1662 C CA . PHE A 1 208 ? -31.793 33.429 3.303 1.00 82.38 208 PHE A CA 1
ATOM 1663 C C . PHE A 1 208 ? -32.861 33.193 4.372 1.00 82.38 208 PHE A C 1
ATOM 1665 O O . PHE A 1 208 ? -33.159 34.054 5.200 1.00 82.38 208 PHE A O 1
ATOM 1672 N N . ARG A 1 209 ? -33.431 31.985 4.370 1.00 85.81 209 ARG A N 1
ATOM 1673 C CA . ARG A 1 209 ? -34.381 31.543 5.396 1.00 85.81 209 ARG A CA 1
ATOM 1674 C C . ARG A 1 209 ? -33.658 31.361 6.726 1.00 85.81 209 ARG A C 1
ATOM 1676 O O . ARG A 1 209 ? -32.626 30.694 6.795 1.00 85.81 209 ARG A O 1
ATOM 1683 N N . CYS A 1 210 ? -34.218 31.902 7.803 1.00 83.38 210 CYS A N 1
ATOM 1684 C CA . CYS A 1 210 ? -33.690 31.687 9.141 1.00 83.38 210 CYS A CA 1
ATOM 1685 C C . CYS A 1 210 ? -33.768 30.195 9.498 1.00 83.38 210 CYS A C 1
ATOM 1687 O O . CYS A 1 210 ? -34.848 29.612 9.525 1.00 83.38 210 CYS A O 1
ATOM 1689 N N . HIS A 1 211 ? -32.639 29.571 9.842 1.00 82.12 211 HIS A N 1
ATOM 1690 C CA . HIS A 1 211 ? -32.594 28.154 10.233 1.00 82.12 211 HIS A CA 1
ATOM 1691 C C . HIS A 1 211 ? -33.425 27.816 11.481 1.00 82.12 211 HIS A C 1
ATOM 1693 O O . HIS A 1 211 ? -33.675 26.641 11.740 1.00 82.12 211 HIS A O 1
ATOM 1699 N N . ASN A 1 212 ? -33.823 28.823 12.265 1.00 81.81 212 ASN A N 1
ATOM 1700 C CA . ASN A 1 212 ? -34.638 28.628 13.455 1.00 81.81 212 ASN A CA 1
ATOM 1701 C C . ASN A 1 212 ? -36.141 28.559 13.126 1.00 81.81 212 ASN A C 1
ATOM 1703 O O . ASN A 1 212 ? -36.802 27.579 13.461 1.00 81.81 212 ASN A O 1
ATOM 1707 N N . CYS A 1 213 ? -36.676 29.580 12.445 1.00 84.94 213 CYS A N 1
ATOM 1708 C CA . CYS A 1 213 ? -38.113 29.686 12.159 1.00 84.94 213 CYS A CA 1
ATOM 1709 C C . CYS A 1 213 ? -38.516 29.349 10.712 1.00 84.94 213 CYS A C 1
ATOM 1711 O O . CYS A 1 213 ? -39.692 29.120 10.461 1.00 84.94 213 CYS A O 1
ATOM 1713 N N . GLY A 1 214 ? -37.578 29.300 9.763 1.00 83.06 214 GLY A N 1
ATOM 1714 C CA . GLY A 1 214 ? -37.824 28.976 8.351 1.00 83.06 214 GLY A CA 1
ATOM 1715 C C . GLY A 1 214 ? -38.346 30.128 7.480 1.00 83.06 214 GLY A C 1
ATOM 1716 O O . GLY A 1 214 ? -38.471 29.962 6.262 1.00 83.06 214 GLY A O 1
ATOM 1717 N N . GLU A 1 215 ? -38.621 31.290 8.072 1.00 85.81 215 GLU A N 1
ATOM 1718 C CA . GLU A 1 215 ? -39.025 32.505 7.355 1.00 85.81 215 GLU A CA 1
ATOM 1719 C C . GLU A 1 215 ? -37.806 33.225 6.764 1.00 85.81 215 GLU A C 1
ATOM 1721 O O . GLU A 1 215 ? -36.718 33.199 7.347 1.00 85.81 215 GLU A O 1
ATOM 1726 N N . ILE A 1 216 ? -37.979 33.836 5.587 1.00 84.44 216 ILE A N 1
ATOM 1727 C CA . ILE A 1 216 ? -36.962 34.690 4.955 1.00 84.44 216 ILE A CA 1
ATOM 1728 C C . ILE A 1 216 ? -36.872 35.969 5.783 1.00 84.44 216 ILE A C 1
ATOM 1730 O O . ILE A 1 216 ? -37.891 36.612 6.026 1.00 84.44 216 ILE A O 1
ATOM 1734 N N . GLY A 1 217 ? -35.675 36.299 6.265 1.00 75.25 217 GLY A N 1
ATOM 1735 C CA . GLY A 1 217 ? -35.470 37.446 7.141 1.00 75.25 217 GLY A CA 1
ATOM 1736 C C . GLY A 1 217 ? -34.454 37.175 8.256 1.00 75.25 217 GLY A C 1
ATOM 1737 O O . GLY A 1 217 ? -33.489 36.445 8.032 1.00 75.25 217 GLY A O 1
ATOM 1738 N N . PRO A 1 218 ? -34.618 37.802 9.436 1.00 72.00 218 PRO A N 1
ATOM 1739 C CA . PRO A 1 218 ? -33.551 38.153 10.376 1.00 72.00 218 PRO A CA 1
ATOM 1740 C C . PRO A 1 218 ? -32.524 37.042 10.626 1.00 72.00 218 PRO A C 1
ATOM 1742 O O . PRO A 1 218 ? -32.873 35.870 10.796 1.00 72.00 218 PRO A O 1
ATOM 1745 N N . LYS A 1 219 ? -31.241 37.435 10.715 1.00 78.50 219 LYS A N 1
ATOM 1746 C CA . LYS A 1 219 ? -30.133 36.541 11.094 1.00 78.50 219 LYS A CA 1
ATOM 1747 C C . LYS A 1 219 ? -30.516 35.732 12.338 1.00 78.50 219 LYS A C 1
ATOM 1749 O O . LYS A 1 219 ? -31.207 36.221 13.225 1.00 78.50 219 LYS A O 1
ATOM 1754 N N . ARG A 1 220 ? -30.007 34.501 12.449 1.00 76.06 220 ARG A N 1
ATOM 1755 C CA . ARG A 1 220 ? -30.323 33.563 13.549 1.00 76.06 220 ARG A CA 1
ATOM 1756 C C . ARG A 1 220 ? -30.276 34.206 14.944 1.00 76.06 220 ARG A C 1
ATOM 1758 O O . ARG A 1 220 ? -31.110 33.883 15.780 1.00 76.06 220 ARG A O 1
ATOM 1765 N N . VAL A 1 221 ? -29.332 35.124 15.164 1.00 79.56 221 VAL A N 1
ATOM 1766 C CA . VAL A 1 221 ? -29.126 35.852 16.428 1.00 79.56 221 VAL A CA 1
ATOM 1767 C C . VAL A 1 221 ? -30.227 36.864 16.770 1.00 79.56 221 VAL A C 1
ATOM 1769 O O . VAL A 1 221 ? -30.404 37.182 17.938 1.00 79.56 221 VAL A O 1
ATOM 1772 N N . THR A 1 222 ? -30.987 37.353 15.788 1.00 82.38 222 THR A N 1
ATOM 1773 C CA . THR A 1 222 ? -32.095 38.305 15.988 1.00 82.38 222 THR A CA 1
ATOM 1774 C C . THR A 1 222 ? -33.475 37.649 15.883 1.00 82.38 222 THR A C 1
ATOM 1776 O O . THR A 1 222 ? -34.499 38.319 16.021 1.00 82.38 222 THR A O 1
ATOM 1779 N N . CYS A 1 223 ? -33.537 36.330 15.682 1.00 84.75 223 CYS A N 1
ATOM 1780 C CA . CYS A 1 223 ? -34.793 35.593 15.611 1.00 84.75 223 CYS A CA 1
ATOM 1781 C C . CYS A 1 223 ? -35.410 35.427 17.013 1.00 84.75 223 CYS A C 1
ATOM 1783 O O . CYS A 1 223 ? -34.975 34.585 17.792 1.00 84.75 223 CYS A O 1
ATOM 1785 N N . ARG A 1 224 ? -36.457 36.205 17.323 1.00 85.12 224 ARG A N 1
ATOM 1786 C CA . ARG A 1 224 ? -37.202 36.112 18.598 1.00 85.12 224 ARG A CA 1
ATOM 1787 C C . ARG A 1 224 ? -38.202 34.953 18.664 1.00 85.12 224 ARG A C 1
ATOM 1789 O O . ARG A 1 224 ? -38.812 34.741 19.708 1.00 85.12 224 ARG A O 1
ATOM 1796 N N . LYS A 1 225 ? -38.408 34.215 17.567 1.00 82.56 225 LYS A N 1
ATOM 1797 C CA . LYS A 1 225 ? -39.344 33.087 17.559 1.00 82.56 225 LYS A CA 1
ATOM 1798 C C . LYS A 1 225 ? -38.719 31.906 18.321 1.00 82.56 225 LYS A C 1
ATOM 1800 O O . LYS A 1 225 ? -37.606 31.499 17.977 1.00 82.56 225 LYS A O 1
ATOM 1805 N N . PRO A 1 226 ? -39.395 31.355 19.345 1.00 74.56 226 PRO A N 1
ATOM 1806 C CA . PRO A 1 226 ? -38.901 30.181 20.058 1.00 74.56 226 PRO A CA 1
ATOM 1807 C C . PRO A 1 226 ? -38.762 28.994 19.093 1.00 74.56 226 PRO A C 1
ATOM 1809 O O . PRO A 1 226 ? -39.493 28.912 18.106 1.00 74.56 226 PRO A O 1
ATOM 1812 N N . GLN A 1 227 ? -37.813 28.088 19.360 1.00 70.69 227 GLN A N 1
ATOM 1813 C CA . GLN A 1 227 ? -37.535 26.871 18.577 1.00 70.69 227 GLN A CA 1
ATOM 1814 C C . GLN A 1 227 ? -38.744 25.914 18.568 1.00 70.69 227 GLN A C 1
ATOM 1816 O O . GLN A 1 227 ? -38.740 24.873 19.215 1.00 70.69 227 GLN A O 1
ATOM 1821 N N . GLN A 1 228 ? -39.812 26.244 17.846 1.00 63.97 228 GLN A N 1
ATOM 1822 C CA . GLN A 1 228 ? -41.058 25.477 17.913 1.00 63.97 228 GLN A CA 1
ATOM 1823 C C . GLN A 1 228 ? -41.038 24.186 17.076 1.00 63.97 228 GLN A C 1
ATOM 1825 O O . GLN A 1 228 ? -41.929 23.362 17.232 1.00 63.97 228 GLN A O 1
ATOM 1830 N N . ASN A 1 229 ? -40.027 23.945 16.227 1.00 57.94 229 ASN A N 1
ATOM 1831 C CA . ASN A 1 229 ? -40.123 22.901 15.191 1.00 57.94 229 ASN A CA 1
ATOM 1832 C C . ASN A 1 229 ? -39.001 21.851 15.128 1.00 57.94 229 ASN A C 1
ATOM 1834 O O . ASN A 1 229 ? -38.998 21.034 14.205 1.00 57.94 229 ASN A O 1
ATOM 1838 N N . LEU A 1 230 ? -38.088 21.782 16.103 1.00 59.38 230 LEU A N 1
ATOM 1839 C CA . LEU A 1 230 ? -37.140 20.655 16.155 1.00 59.38 230 LEU A CA 1
ATOM 1840 C C . LEU A 1 230 ? -37.771 19.372 16.717 1.00 59.38 230 LEU A C 1
ATOM 1842 O O . LEU A 1 230 ? -37.354 18.281 16.339 1.00 59.38 230 LEU A O 1
ATOM 1846 N N . TYR A 1 231 ? -38.819 19.476 17.540 1.00 56.81 231 TYR A N 1
ATOM 1847 C CA . TYR A 1 231 ? -39.454 18.296 18.134 1.00 56.81 231 TYR A CA 1
ATOM 1848 C C . TYR A 1 231 ? -40.351 17.536 17.140 1.00 56.81 231 TYR A C 1
ATOM 1850 O O . TYR A 1 231 ? -40.314 16.309 17.086 1.00 56.81 231 TYR A O 1
ATOM 1858 N N . ARG A 1 232 ? -41.088 18.237 16.264 1.00 56.59 232 ARG A N 1
ATOM 1859 C CA . ARG A 1 232 ? -42.029 17.593 15.324 1.00 56.59 232 ARG A CA 1
ATOM 1860 C C . ARG A 1 232 ? -41.333 16.760 14.236 1.00 56.59 232 ARG A C 1
ATOM 1862 O O . ARG A 1 232 ? -41.839 15.708 13.862 1.00 56.59 232 ARG A O 1
ATOM 1869 N N . LYS A 1 233 ? -40.133 17.163 13.794 1.00 54.94 233 LYS A N 1
ATOM 1870 C CA . LYS A 1 233 ? -39.333 16.395 12.817 1.00 54.94 233 LYS A CA 1
ATOM 1871 C C . LYS A 1 233 ? -38.742 15.099 13.384 1.00 54.94 233 LYS A C 1
ATOM 1873 O O . LYS A 1 233 ? -38.430 14.196 12.611 1.00 54.94 233 LYS A O 1
ATOM 1878 N N . ASN A 1 234 ? -38.593 14.993 14.704 1.00 56.16 234 ASN A N 1
ATOM 1879 C CA . ASN A 1 234 ? -38.078 13.776 15.331 1.00 56.16 234 ASN A CA 1
ATOM 1880 C C . ASN A 1 234 ? -39.164 12.695 15.451 1.00 56.16 234 ASN A C 1
ATOM 1882 O O . ASN A 1 234 ? -38.853 11.518 15.298 1.00 56.16 234 ASN A O 1
ATOM 1886 N N . VAL A 1 235 ? -40.434 13.085 15.608 1.00 58.47 235 VAL A N 1
ATOM 1887 C CA . VAL A 1 235 ? -41.564 12.141 15.698 1.00 58.47 235 VAL A CA 1
ATOM 1888 C C . VAL A 1 235 ? -41.854 11.465 14.346 1.00 58.47 235 VAL A C 1
ATOM 1890 O O . VAL A 1 235 ? -42.095 10.263 14.302 1.00 58.47 235 VAL A O 1
ATOM 1893 N N . GLU A 1 236 ? -41.731 12.177 13.218 1.00 57.94 236 GLU A N 1
ATOM 1894 C CA . GLU A 1 236 ? -41.903 11.568 11.882 1.00 57.94 236 GLU A CA 1
ATOM 1895 C C . GLU A 1 236 ? -40.734 10.667 11.451 1.00 57.94 236 GLU A C 1
ATOM 1897 O O . GLU A 1 236 ? -40.927 9.745 10.655 1.00 57.94 236 GLU A O 1
ATOM 1902 N N . LYS A 1 237 ? -39.520 10.889 11.974 1.00 55.59 237 LYS A N 1
ATOM 1903 C CA . LYS A 1 237 ? -38.367 10.017 11.687 1.00 55.59 237 LYS A CA 1
ATOM 1904 C C . LYS A 1 237 ? -38.431 8.678 12.423 1.00 55.59 237 LYS A C 1
ATOM 1906 O O . LYS A 1 237 ? -37.908 7.693 11.907 1.00 55.59 237 LYS A O 1
ATOM 1911 N N . GLU A 1 238 ? -39.081 8.619 13.581 1.00 57.66 238 GLU A N 1
ATOM 1912 C CA . GLU A 1 238 ? -39.272 7.373 14.336 1.00 57.66 238 GLU A CA 1
ATOM 1913 C C . GLU A 1 238 ? -40.319 6.453 13.676 1.00 57.66 238 GLU A C 1
ATOM 1915 O O . GLU A 1 238 ? -40.163 5.236 13.702 1.00 57.66 238 GLU A O 1
ATOM 1920 N N . ALA A 1 239 ? -41.310 7.008 12.967 1.00 57.69 239 ALA A N 1
ATOM 1921 C CA . ALA A 1 239 ? -42.357 6.233 12.288 1.00 57.69 239 ALA A CA 1
ATOM 1922 C C . ALA A 1 239 ? -41.907 5.519 10.991 1.00 57.69 239 ALA A C 1
ATOM 1924 O O . ALA A 1 239 ? -42.656 4.713 10.445 1.00 57.69 239 ALA A O 1
ATOM 1925 N N . ARG A 1 240 ? -40.693 5.783 10.480 1.00 58.50 240 ARG A N 1
ATOM 1926 C CA . ARG A 1 240 ? -40.154 5.150 9.254 1.00 58.50 240 ARG A CA 1
ATOM 1927 C C . ARG A 1 240 ? -39.113 4.049 9.505 1.00 58.50 240 ARG A C 1
ATOM 1929 O O . ARG A 1 240 ? -38.544 3.537 8.546 1.00 58.50 240 ARG A O 1
ATOM 1936 N N . LYS A 1 241 ? -38.873 3.637 10.757 1.00 51.34 241 LYS A N 1
ATOM 1937 C CA . LYS A 1 241 ? -38.002 2.488 11.096 1.00 51.34 241 LYS A CA 1
ATOM 1938 C C . LYS A 1 241 ? -38.749 1.149 10.965 1.00 51.34 241 LYS A C 1
ATOM 1940 O O . LYS A 1 241 ? -38.829 0.376 11.914 1.00 51.34 241 LYS A O 1
ATOM 1945 N N . GLY A 1 242 ? -39.318 0.883 9.792 1.00 54.25 242 GLY A N 1
ATOM 1946 C CA . GLY A 1 242 ? -39.957 -0.389 9.462 1.00 54.25 242 GLY A CA 1
ATOM 1947 C C . GLY A 1 242 ? -39.377 -0.946 8.168 1.00 54.25 242 GLY A C 1
ATOM 1948 O O . GLY A 1 242 ? -39.465 -0.296 7.132 1.00 54.25 242 GLY A O 1
ATOM 1949 N N . THR A 1 243 ? -38.840 -2.163 8.253 1.00 45.38 243 THR A N 1
ATOM 1950 C CA . THR A 1 243 ? -38.134 -2.975 7.240 1.00 45.38 243 THR A CA 1
ATOM 1951 C C . THR A 1 243 ? -36.609 -2.756 7.158 1.00 45.38 243 THR A C 1
ATOM 1953 O O . THR A 1 243 ? -36.147 -1.682 6.769 1.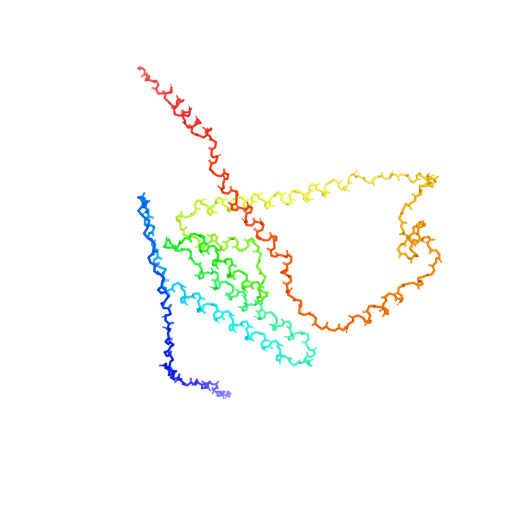00 45.38 243 THR A O 1
ATOM 1956 N N . PRO A 1 244 ? -35.797 -3.771 7.527 1.00 42.84 244 PRO A N 1
ATOM 1957 C CA . PRO A 1 244 ? -34.373 -3.794 7.237 1.00 42.84 244 PRO A CA 1
ATOM 1958 C C . PRO A 1 244 ? -34.218 -4.025 5.736 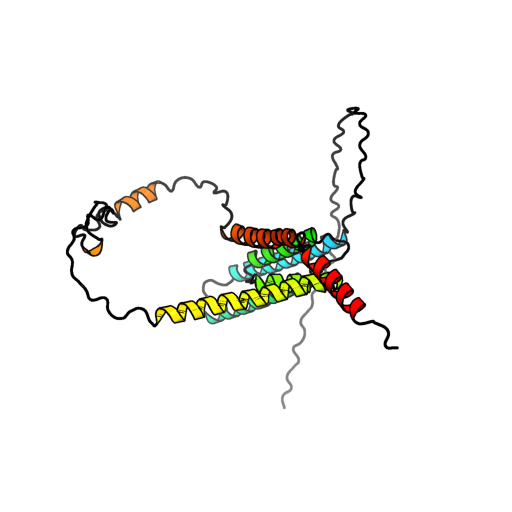1.00 42.84 244 PRO A C 1
ATOM 1960 O O . PRO A 1 244 ? -34.395 -5.133 5.239 1.00 42.84 244 PRO A O 1
ATOM 1963 N N . ARG A 1 245 ? -33.948 -2.950 5.001 1.00 47.62 245 ARG A N 1
ATOM 1964 C CA . ARG A 1 245 ? -33.528 -3.040 3.608 1.00 47.62 245 ARG A CA 1
ATOM 1965 C C . ARG A 1 245 ? -32.037 -3.356 3.623 1.00 47.62 245 ARG A C 1
ATOM 1967 O O . ARG A 1 245 ? -31.272 -2.591 4.202 1.00 47.62 245 ARG A O 1
ATOM 1974 N N . GLU A 1 246 ? -31.654 -4.484 3.032 1.00 49.31 246 GLU A N 1
ATOM 1975 C CA . GLU A 1 246 ? -30.265 -4.823 2.723 1.00 49.31 246 GLU A CA 1
ATOM 1976 C C . GLU A 1 246 ? -29.634 -3.657 1.952 1.00 49.31 246 GLU A C 1
ATOM 1978 O O . GLU A 1 246 ? -29.866 -3.461 0.758 1.00 49.31 246 GLU A O 1
ATOM 1983 N N . GLU A 1 247 ? -28.883 -2.818 2.660 1.00 48.44 247 GLU A N 1
ATOM 1984 C CA . GLU A 1 247 ? -28.045 -1.803 2.046 1.00 48.44 247 GLU A CA 1
ATOM 1985 C C . GLU A 1 247 ? -26.835 -2.522 1.456 1.00 48.44 247 GLU A C 1
ATOM 1987 O O . GLU A 1 247 ? -25.870 -2.837 2.151 1.00 48.44 247 GLU A O 1
ATOM 1992 N N . ALA A 1 248 ? -26.907 -2.799 0.153 1.00 53.22 248 ALA A N 1
ATOM 1993 C CA . ALA A 1 248 ? -25.734 -3.071 -0.658 1.00 53.22 248 ALA A CA 1
ATOM 1994 C C . ALA A 1 248 ? -24.708 -1.958 -0.385 1.00 53.22 248 ALA A C 1
ATOM 1996 O O . ALA A 1 248 ? -24.956 -0.780 -0.667 1.00 53.22 248 ALA A O 1
ATOM 1997 N N . GLY A 1 249 ? -23.604 -2.339 0.259 1.00 49.06 249 GLY A N 1
ATOM 1998 C CA . GLY A 1 249 ? -22.591 -1.429 0.767 1.00 49.06 249 GLY A CA 1
ATOM 1999 C C . GLY A 1 249 ? -22.064 -0.534 -0.342 1.00 49.06 249 GLY A C 1
ATOM 2000 O O . GLY A 1 249 ? -21.381 -0.993 -1.254 1.00 49.06 249 GLY A O 1
ATOM 2001 N N . LYS A 1 250 ? -22.362 0.763 -0.250 1.00 57.56 250 LYS A N 1
ATOM 2002 C CA . LYS A 1 250 ? -21.617 1.755 -1.019 1.00 57.56 250 LYS A CA 1
ATOM 2003 C C . LYS A 1 250 ? -20.164 1.674 -0.552 1.00 57.56 250 LYS A C 1
ATOM 2005 O O . LYS A 1 250 ? -19.942 1.789 0.659 1.00 57.56 250 LYS A O 1
ATOM 2010 N N . PRO A 1 251 ? -19.198 1.457 -1.461 1.00 55.69 251 PRO A N 1
ATOM 2011 C CA . PRO A 1 251 ? -17.804 1.384 -1.074 1.00 55.69 251 PRO A CA 1
ATOM 2012 C C . PRO A 1 251 ? -17.411 2.687 -0.359 1.00 55.69 251 PRO A C 1
ATOM 2014 O O . PRO A 1 251 ? -17.899 3.769 -0.714 1.00 55.69 251 PRO A O 1
ATOM 2017 N N . PRO A 1 252 ? -16.590 2.600 0.694 1.00 59.34 252 PRO A N 1
ATOM 2018 C CA . PRO A 1 252 ? -16.138 3.769 1.426 1.00 59.34 252 PRO A CA 1
ATOM 2019 C C . PRO A 1 252 ? -15.453 4.780 0.501 1.00 59.34 252 PRO A C 1
ATOM 2021 O O . PRO A 1 252 ? -14.615 4.407 -0.315 1.00 59.34 252 PRO A O 1
ATOM 2024 N N . LYS A 1 253 ? -15.773 6.072 0.654 1.00 55.62 253 LYS A N 1
ATOM 2025 C CA . LYS A 1 253 ? -15.280 7.153 -0.225 1.00 55.62 253 LYS A CA 1
ATOM 2026 C C . LYS A 1 253 ? -13.751 7.232 -0.356 1.00 55.62 253 LYS A C 1
ATOM 2028 O O . LYS A 1 253 ? -13.279 7.755 -1.351 1.00 55.62 253 LYS A O 1
ATOM 2033 N N . TYR A 1 254 ? -13.000 6.693 0.604 1.00 54.81 254 TYR A N 1
ATOM 2034 C CA . TYR A 1 254 ? -11.535 6.697 0.587 1.00 54.81 254 TYR A CA 1
ATOM 2035 C C . TYR A 1 254 ? -10.906 5.732 -0.433 1.00 54.81 254 TYR A C 1
ATOM 2037 O O . TYR A 1 254 ? -9.711 5.832 -0.687 1.00 54.81 254 TYR A O 1
ATOM 2045 N N . LEU A 1 255 ? -11.675 4.798 -1.010 1.00 48.19 255 LEU A N 1
ATOM 2046 C CA . LEU A 1 255 ? -11.178 3.912 -2.072 1.00 48.19 255 LEU A CA 1
ATOM 2047 C C . LEU A 1 255 ? -10.941 4.668 -3.387 1.00 48.19 255 LEU A C 1
ATOM 2049 O O . LEU A 1 255 ? -9.953 4.406 -4.065 1.00 48.19 255 LEU A O 1
ATOM 2053 N N . ASN A 1 256 ? -11.774 5.668 -3.691 1.00 60.22 256 ASN A N 1
ATOM 2054 C CA . ASN A 1 256 ? -11.664 6.410 -4.946 1.00 60.22 256 ASN A CA 1
ATOM 2055 C C . ASN A 1 256 ? -10.449 7.349 -4.969 1.00 60.22 256 ASN A C 1
ATOM 2057 O O . ASN A 1 256 ? -9.841 7.522 -6.020 1.00 60.22 256 ASN A O 1
ATOM 2061 N N . ASP A 1 257 ? -10.060 7.938 -3.836 1.00 58.50 257 ASP A N 1
ATOM 2062 C CA . ASP A 1 257 ? -8.950 8.904 -3.804 1.00 58.50 257 ASP A CA 1
ATOM 2063 C C . ASP A 1 257 ? -7.587 8.225 -4.040 1.00 58.50 257 ASP A C 1
ATOM 2065 O O . ASP A 1 257 ? -6.684 8.815 -4.635 1.00 58.50 257 ASP A O 1
ATOM 2069 N N . PHE A 1 258 ? -7.447 6.959 -3.635 1.00 59.66 258 PHE A N 1
ATOM 2070 C CA . PHE A 1 258 ? -6.220 6.184 -3.830 1.00 59.66 258 PHE A CA 1
ATOM 2071 C C . PHE A 1 258 ? -6.089 5.652 -5.264 1.00 59.66 258 PHE A C 1
ATOM 2073 O O . PHE A 1 258 ? -5.050 5.869 -5.888 1.00 59.66 258 PHE A O 1
ATOM 2080 N N . GLU A 1 259 ? -7.154 5.056 -5.822 1.00 60.44 259 GLU A N 1
ATOM 2081 C CA . GLU A 1 259 ? -7.187 4.647 -7.237 1.00 60.44 259 GLU A CA 1
ATOM 2082 C C . GLU A 1 259 ? -6.927 5.838 -8.165 1.00 60.44 259 GLU A C 1
ATOM 2084 O O . GLU A 1 259 ? -6.150 5.726 -9.110 1.00 60.44 259 GLU A O 1
ATOM 2089 N N . THR A 1 260 ? -7.505 7.007 -7.862 1.00 70.94 260 THR A N 1
ATOM 2090 C CA . THR A 1 260 ? -7.292 8.217 -8.667 1.00 70.94 260 THR A CA 1
ATOM 2091 C C . THR A 1 260 ? -5.843 8.704 -8.576 1.00 70.94 260 THR A C 1
ATOM 2093 O O . THR A 1 260 ? -5.271 9.096 -9.592 1.00 70.94 260 THR A O 1
ATOM 2096 N N . SER A 1 261 ? -5.209 8.647 -7.399 1.00 65.94 261 SER A N 1
ATOM 2097 C CA . SER A 1 261 ? -3.811 9.071 -7.229 1.00 65.94 261 SER A CA 1
ATOM 2098 C C . SER A 1 261 ? -2.820 8.148 -7.945 1.00 65.94 261 SER A C 1
ATOM 2100 O O . SER A 1 261 ? -1.859 8.645 -8.530 1.00 65.94 261 SER A O 1
ATOM 2102 N N . ILE A 1 262 ? -3.042 6.829 -7.920 1.00 64.25 262 ILE A N 1
ATOM 2103 C CA . ILE A 1 262 ? -2.169 5.856 -8.595 1.00 64.25 262 ILE A CA 1
ATOM 2104 C C . ILE A 1 262 ? -2.393 5.879 -10.104 1.00 64.25 262 ILE A C 1
ATOM 2106 O O . ILE A 1 262 ? -1.422 5.988 -10.846 1.00 64.25 262 ILE A O 1
ATOM 2110 N N . MET A 1 263 ? -3.646 5.886 -10.574 1.00 64.75 263 MET A N 1
ATOM 2111 C CA . MET A 1 263 ? -3.935 6.045 -12.003 1.00 64.75 263 MET A CA 1
ATOM 2112 C C . MET A 1 263 ? -3.350 7.346 -12.548 1.00 64.75 263 MET A C 1
ATOM 2114 O O . MET A 1 263 ? -2.804 7.342 -13.642 1.00 64.75 263 MET A O 1
ATOM 2118 N N . THR A 1 264 ? -3.391 8.448 -11.792 1.00 71.19 264 THR A N 1
ATOM 2119 C CA . THR A 1 264 ? -2.763 9.714 -12.211 1.00 71.19 264 THR A CA 1
ATOM 2120 C C . THR A 1 264 ? -1.235 9.607 -12.260 1.00 71.19 264 THR A C 1
ATOM 2122 O O . THR A 1 264 ? -0.622 10.149 -13.176 1.00 71.19 264 THR A O 1
ATOM 2125 N N . ALA A 1 265 ? -0.612 8.896 -11.314 1.00 60.72 265 ALA A N 1
ATOM 2126 C CA . ALA A 1 265 ? 0.835 8.675 -11.304 1.00 60.72 265 ALA A CA 1
ATOM 2127 C C . ALA A 1 265 ? 1.299 7.769 -12.459 1.00 60.72 265 ALA A C 1
ATOM 2129 O O . ALA A 1 265 ? 2.266 8.105 -13.131 1.00 60.72 265 ALA A O 1
ATOM 2130 N N . LEU A 1 266 ? 0.572 6.685 -12.747 1.00 56.88 266 LEU A N 1
ATOM 2131 C CA . LEU A 1 266 ? 0.868 5.773 -13.858 1.00 56.88 266 LEU A CA 1
ATOM 2132 C C . LEU A 1 266 ? 0.512 6.386 -15.222 1.00 56.88 266 LEU A C 1
ATOM 2134 O O . LEU A 1 266 ? 1.210 6.178 -16.205 1.00 56.88 266 LEU A O 1
ATOM 2138 N N . SER A 1 267 ? -0.520 7.233 -15.295 1.00 58.75 267 SER A N 1
ATOM 2139 C CA . SER A 1 267 ? -0.830 8.002 -16.513 1.00 58.75 267 SER A CA 1
ATOM 2140 C C . SER A 1 267 ? 0.257 9.027 -16.847 1.00 58.75 267 SER A C 1
ATOM 2142 O O . SER A 1 267 ? 0.397 9.402 -18.009 1.00 58.75 267 SER A O 1
ATOM 2144 N N . ALA A 1 268 ? 1.042 9.469 -15.858 1.00 53.94 268 ALA A N 1
ATOM 2145 C CA . ALA A 1 268 ? 2.198 10.327 -16.088 1.00 53.94 268 ALA A CA 1
ATOM 2146 C C . ALA A 1 268 ? 3.377 9.576 -16.738 1.00 53.94 268 ALA A C 1
ATOM 2148 O O . ALA A 1 268 ? 4.243 10.220 -17.321 1.00 53.94 268 ALA A O 1
ATOM 2149 N N . GLU A 1 269 ? 3.391 8.238 -16.750 1.00 52.31 269 GLU A N 1
ATOM 2150 C CA . GLU A 1 269 ? 4.380 7.469 -17.523 1.00 52.31 269 GLU A CA 1
ATOM 2151 C C . GLU A 1 269 ? 4.152 7.605 -19.040 1.00 52.31 269 GLU A C 1
ATOM 2153 O O . GLU A 1 269 ? 5.104 7.524 -19.814 1.00 52.31 269 GLU A O 1
ATOM 2158 N N . ASN A 1 270 ? 2.941 7.972 -19.484 1.00 51.66 270 ASN A N 1
ATOM 2159 C CA . ASN A 1 270 ? 2.699 8.352 -20.882 1.00 51.66 270 ASN A CA 1
ATOM 2160 C C . ASN A 1 270 ? 3.296 9.724 -21.259 1.00 51.66 270 ASN A C 1
ATOM 2162 O O . ASN A 1 270 ? 3.376 10.032 -22.445 1.00 51.66 270 ASN A O 1
ATOM 2166 N N . LEU A 1 271 ? 3.759 10.535 -20.295 1.00 49.56 271 LEU A N 1
ATOM 2167 C CA . LEU A 1 271 ? 4.539 11.754 -20.571 1.00 49.56 271 LEU A CA 1
ATOM 2168 C C . LEU A 1 271 ? 6.036 11.467 -20.776 1.00 49.56 271 LEU A C 1
ATOM 2170 O O . LEU A 1 271 ? 6.758 12.343 -21.244 1.00 49.56 271 LEU A O 1
ATOM 2174 N N . ILE A 1 272 ? 6.511 10.249 -20.488 1.00 51.88 272 ILE A N 1
ATOM 2175 C CA . ILE A 1 272 ? 7.901 9.841 -20.758 1.00 51.88 272 ILE A CA 1
ATOM 2176 C C . ILE A 1 272 ? 8.089 9.470 -22.243 1.00 51.88 272 ILE A C 1
ATOM 2178 O O . ILE A 1 272 ? 9.212 9.457 -22.736 1.00 51.88 272 ILE A O 1
ATOM 2182 N N . LEU A 1 273 ? 7.010 9.254 -23.005 1.00 47.12 273 LEU A N 1
ATOM 2183 C CA . LEU A 1 273 ? 7.083 9.055 -24.462 1.00 47.12 273 LEU A CA 1
ATOM 2184 C C . LEU A 1 273 ? 7.233 10.356 -25.263 1.00 47.12 273 LEU A C 1
ATOM 2186 O O . LEU A 1 273 ? 7.451 10.298 -26.470 1.00 47.12 273 LEU A O 1
ATOM 2190 N N . ASP A 1 274 ? 7.191 11.508 -24.595 1.00 46.81 274 ASP A N 1
ATOM 2191 C CA . ASP A 1 274 ? 7.500 12.811 -25.179 1.00 46.81 274 ASP A CA 1
ATOM 2192 C C . ASP A 1 274 ? 8.815 13.340 -24.579 1.00 46.81 274 ASP A C 1
ATOM 2194 O O . ASP A 1 274 ? 8.908 14.478 -24.118 1.00 46.81 274 ASP A O 1
ATOM 2198 N N . VAL A 1 275 ? 9.865 12.497 -24.567 1.00 49.59 275 VAL A N 1
ATOM 2199 C CA . VAL A 1 275 ? 11.242 13.009 -24.469 1.00 49.59 275 VAL A CA 1
ATOM 2200 C C . VAL A 1 275 ? 11.377 14.018 -25.606 1.00 49.59 275 VAL A C 1
ATOM 2202 O O . VAL A 1 275 ? 11.336 13.618 -26.774 1.00 49.59 275 VAL A O 1
ATOM 2205 N N . PRO A 1 276 ? 11.502 15.326 -25.323 1.00 51.53 276 PRO A N 1
ATOM 2206 C CA . PRO A 1 276 ? 11.475 16.303 -26.388 1.00 51.53 276 PRO A CA 1
ATOM 2207 C C . PRO A 1 276 ? 12.651 16.009 -27.317 1.00 51.53 276 PRO A C 1
ATOM 2209 O O . PRO A 1 276 ? 13.781 15.836 -26.852 1.00 51.53 276 PRO A O 1
ATOM 2212 N N . GLN A 1 277 ? 12.420 16.038 -28.633 1.00 55.75 277 GLN A N 1
ATOM 2213 C CA . GLN A 1 277 ? 13.473 15.987 -29.664 1.00 55.75 277 GLN A CA 1
ATOM 2214 C C . GLN A 1 277 ? 14.631 16.981 -29.405 1.00 55.75 277 GLN A C 1
ATOM 2216 O O . GLN A 1 277 ? 15.675 16.920 -30.053 1.00 55.75 277 GLN A O 1
ATOM 2221 N N . SER A 1 278 ? 14.475 17.909 -28.453 1.00 62.44 278 SER A N 1
ATOM 2222 C CA . SER A 1 278 ? 15.540 18.765 -27.950 1.00 62.44 278 SER A CA 1
ATOM 2223 C C . SER A 1 278 ? 16.709 18.006 -27.324 1.00 62.44 278 SER A C 1
ATOM 2225 O O . SER A 1 278 ? 17.811 18.539 -27.387 1.00 62.44 278 SER A O 1
ATOM 2227 N N . TYR A 1 279 ? 16.528 16.812 -26.741 1.00 69.56 279 TYR A N 1
ATOM 2228 C CA . TYR A 1 279 ? 17.654 16.089 -26.132 1.00 69.56 279 TYR A CA 1
ATOM 2229 C C . TYR A 1 279 ? 18.604 15.532 -27.200 1.00 69.56 279 TYR A C 1
ATOM 2231 O O . TYR A 1 279 ? 19.796 15.836 -27.183 1.00 69.56 279 TYR A O 1
ATOM 2239 N N . GLU A 1 280 ? 18.073 14.851 -28.219 1.00 78.25 280 GLU A N 1
ATOM 2240 C CA . GLU A 1 280 ? 18.874 14.396 -29.367 1.00 78.25 280 GLU A CA 1
ATOM 2241 C C . GLU A 1 280 ? 19.504 15.567 -30.138 1.00 78.25 280 GLU A C 1
ATOM 2243 O O . GLU A 1 280 ? 20.628 15.472 -30.641 1.00 78.25 280 GLU A O 1
ATOM 2248 N N . LYS A 1 281 ? 18.798 16.702 -30.224 1.00 76.50 281 LYS A N 1
ATOM 2249 C CA . LYS A 1 281 ? 19.317 17.917 -30.865 1.00 76.50 281 LYS A CA 1
ATOM 2250 C C . LYS A 1 281 ? 20.446 18.557 -30.050 1.00 76.50 281 LYS A C 1
ATOM 2252 O O . LYS A 1 281 ? 21.441 18.977 -30.637 1.00 76.50 281 LYS A O 1
ATOM 2257 N N . ALA A 1 282 ? 20.337 18.572 -28.721 1.00 76.25 282 ALA A N 1
ATOM 2258 C CA . ALA A 1 282 ? 21.381 19.062 -27.824 1.00 76.25 282 ALA A CA 1
ATOM 2259 C C . ALA A 1 282 ? 22.632 18.172 -27.857 1.00 76.25 282 ALA A C 1
ATOM 2261 O O . ALA A 1 282 ? 23.752 18.684 -27.846 1.00 76.25 282 ALA A O 1
ATOM 2262 N N . GLU A 1 283 ? 22.462 16.853 -27.964 1.00 86.12 283 GLU A N 1
ATOM 2263 C CA . GLU A 1 283 ? 23.586 15.921 -28.061 1.00 86.12 283 GLU A CA 1
ATOM 2264 C C . GLU A 1 283 ? 24.320 16.040 -29.408 1.00 86.12 283 GLU A C 1
ATOM 2266 O O . GLU A 1 283 ? 25.555 16.048 -29.452 1.00 86.12 283 GLU A O 1
ATOM 2271 N N . LYS A 1 284 ? 23.582 16.238 -30.511 1.00 87.31 284 LYS A N 1
ATOM 2272 C CA . LYS A 1 284 ? 24.175 16.541 -31.826 1.00 87.31 284 LYS A CA 1
ATOM 2273 C C . LYS A 1 284 ? 24.923 17.875 -31.835 1.00 87.31 284 LYS A C 1
ATOM 2275 O O . LYS A 1 284 ? 26.026 17.939 -32.378 1.00 87.31 284 LYS A O 1
ATOM 2280 N N . ASP A 1 285 ? 24.378 18.918 -31.211 1.00 83.31 285 ASP A N 1
ATOM 2281 C CA . ASP A 1 285 ? 25.060 20.214 -31.104 1.00 83.31 285 ASP A CA 1
ATOM 2282 C C . ASP A 1 285 ? 26.313 20.145 -30.221 1.00 83.31 285 ASP A C 1
ATOM 2284 O O . ASP A 1 285 ? 27.305 20.816 -30.515 1.00 83.31 285 ASP A O 1
ATOM 2288 N N . LYS A 1 286 ? 26.313 19.307 -29.175 1.00 89.69 286 LYS A N 1
ATOM 2289 C CA . LYS A 1 286 ? 27.505 19.056 -28.354 1.00 89.69 286 LYS A CA 1
ATOM 2290 C C . LYS A 1 286 ? 28.616 18.392 -29.174 1.00 89.69 286 LYS A C 1
ATOM 2292 O O . LYS A 1 286 ? 29.717 18.933 -29.229 1.00 89.69 286 LYS A O 1
ATOM 2297 N N . LYS A 1 287 ? 28.306 17.309 -29.899 1.00 91.50 287 LYS A N 1
ATOM 2298 C CA . LYS A 1 287 ? 29.271 16.629 -30.788 1.00 91.50 287 LYS A CA 1
ATOM 2299 C C . LYS A 1 287 ? 29.797 17.551 -31.891 1.00 91.50 287 LYS A C 1
ATOM 2301 O O . LYS A 1 287 ? 30.980 17.523 -32.212 1.00 91.50 287 LYS A O 1
ATOM 2306 N N . ARG A 1 288 ? 28.942 18.419 -32.445 1.00 87.31 288 ARG A N 1
ATOM 2307 C CA . ARG A 1 288 ? 29.353 19.409 -33.452 1.00 87.31 288 ARG A CA 1
ATOM 2308 C C . ARG A 1 288 ? 30.332 20.445 -32.889 1.00 87.31 288 ARG A C 1
ATOM 2310 O O . ARG A 1 288 ? 31.227 20.863 -33.610 1.00 87.31 288 ARG A O 1
ATOM 2317 N N . LYS A 1 289 ? 30.172 20.862 -31.630 1.00 88.75 289 LYS A N 1
ATOM 2318 C CA . LYS A 1 289 ? 31.095 21.802 -30.969 1.00 88.75 289 LYS A CA 1
ATOM 2319 C C . LYS A 1 289 ? 32.435 21.158 -30.619 1.00 88.75 289 LYS A C 1
ATOM 2321 O O . LYS A 1 289 ? 33.456 21.819 -30.751 1.00 88.75 289 LYS A O 1
ATOM 2326 N N . GLU A 1 290 ? 32.435 19.891 -30.213 1.00 91.06 290 GLU A N 1
ATOM 2327 C CA . GLU A 1 290 ? 33.668 19.135 -29.948 1.00 91.06 290 GLU A CA 1
ATOM 2328 C C . GLU A 1 290 ? 34.497 18.965 -31.232 1.00 91.06 290 GLU A C 1
ATOM 2330 O O . GLU A 1 290 ? 35.687 19.258 -31.224 1.00 91.06 290 GLU A O 1
ATOM 2335 N N . ALA A 1 291 ? 33.855 18.660 -32.365 1.00 87.88 291 ALA A N 1
ATOM 2336 C CA . ALA A 1 291 ? 34.533 18.525 -33.659 1.00 87.88 291 ALA A CA 1
ATOM 233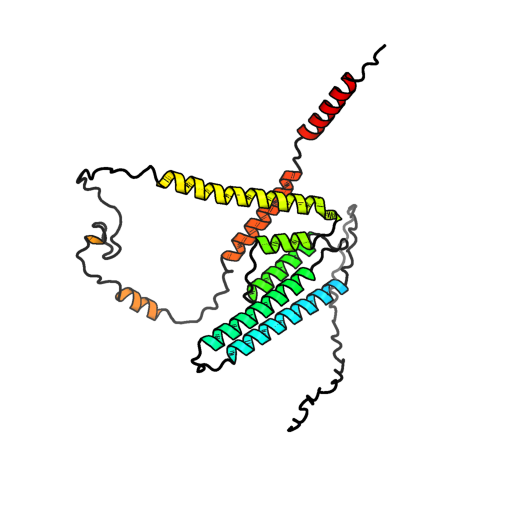7 C C . ALA A 1 291 ? 35.152 19.829 -34.207 1.00 87.88 291 ALA A C 1
ATOM 2339 O O . ALA A 1 291 ? 36.053 19.773 -35.036 1.00 87.88 291 ALA A O 1
ATOM 2340 N N . ILE A 1 292 ? 34.680 21.006 -33.776 1.00 86.94 292 ILE A N 1
ATOM 2341 C CA . ILE A 1 292 ? 35.243 22.304 -34.201 1.00 86.94 292 ILE A CA 1
ATOM 2342 C C . ILE A 1 292 ? 36.520 22.643 -33.416 1.00 86.94 292 ILE A C 1
ATOM 2344 O O . ILE A 1 292 ? 37.362 23.384 -33.909 1.00 86.94 292 ILE A O 1
ATOM 2348 N N . ASN A 1 293 ? 36.689 22.089 -32.214 1.00 79.69 293 ASN A N 1
ATOM 2349 C CA . ASN A 1 293 ? 37.850 22.369 -31.367 1.00 79.69 293 ASN A CA 1
ATOM 2350 C C . ASN A 1 293 ? 39.024 21.399 -31.592 1.00 79.69 293 ASN A C 1
ATOM 2352 O O . ASN A 1 293 ? 40.078 21.593 -30.994 1.00 79.69 293 ASN A O 1
ATOM 2356 N N . GLU A 1 294 ? 38.868 20.389 -32.451 1.00 83.00 294 GLU A N 1
ATOM 2357 C CA . GLU A 1 294 ? 39.942 19.477 -32.877 1.00 83.00 294 GLU A CA 1
ATOM 2358 C C . GLU A 1 294 ? 40.600 19.926 -34.196 1.00 83.00 294 GLU A C 1
ATOM 2360 O O . GLU A 1 294 ? 41.013 19.099 -35.011 1.00 83.00 294 GLU A O 1
ATOM 2365 N N . GLU A 1 295 ? 40.714 21.237 -34.442 1.00 75.75 295 GLU A N 1
ATOM 2366 C CA . GLU A 1 295 ? 41.596 21.695 -35.517 1.00 75.75 295 GLU A CA 1
ATOM 2367 C C . GLU A 1 295 ? 43.047 21.296 -35.191 1.00 75.75 295 GLU A C 1
ATOM 2369 O O . GLU A 1 295 ? 43.535 21.570 -34.089 1.00 75.75 295 GLU A O 1
ATOM 2374 N N . PRO A 1 296 ? 43.754 20.640 -36.127 1.00 68.00 296 PRO A N 1
ATOM 2375 C CA . PRO A 1 296 ? 45.126 20.226 -35.906 1.00 68.00 296 PRO A CA 1
ATOM 2376 C C . PRO A 1 296 ? 46.010 21.470 -35.805 1.00 68.00 296 PRO A C 1
ATOM 2378 O O . PRO A 1 296 ? 46.196 22.198 -36.782 1.00 68.00 296 PRO A O 1
ATOM 2381 N N . THR A 1 297 ? 46.563 21.709 -34.616 1.00 70.06 297 THR A N 1
ATOM 2382 C CA . THR A 1 297 ? 47.661 22.664 -34.446 1.00 70.06 297 THR A CA 1
ATOM 2383 C C . THR A 1 297 ? 48.831 22.234 -35.340 1.00 70.06 297 THR A C 1
ATOM 2385 O O . THR A 1 297 ? 49.230 21.069 -35.247 1.00 70.06 297 THR A O 1
ATOM 2388 N N . PRO A 1 298 ? 49.334 23.126 -36.213 1.00 72.56 298 PRO A N 1
ATOM 2389 C CA . PRO A 1 298 ? 50.395 22.824 -37.173 1.00 72.56 298 PRO A CA 1
ATOM 2390 C C . PRO A 1 298 ? 51.744 22.505 -36.521 1.00 72.56 298 PRO A C 1
ATOM 2392 O O . PRO A 1 298 ? 52.008 23.011 -35.404 1.00 72.56 298 PRO A O 1
#